Protein AF-A0A968NJU1-F1 (afdb_monomer_lite)

Sequence (199 aa):
MVFSHERLSGYPASGGYDSSKLIRSMQEIFPAGRILIVIREQVSLIQSMYSQIITDGGSCSLKGFLNPPEPKFVRVPQFNLKFYEFDRIIKYCQNLFGVENTLVLPYELIQENYQNFLDEIGFFTHSSNWLTIKRTQEMPSNVPMNTKKTVLLQSFNRVLNGCFYRNQLSNSAMFEFQVIPKLIRRIDPLTRALTPKFL

Radius of gyration: 19.96 Å; chains: 1; bounding box: 47×38×47 Å

pLDDT: mean 81.2, std 13.77, range [34.62, 97.44]

Structure (mmCIF, N/CA/C/O backbone):
data_AF-A0A968NJU1-F1
#
_entry.id   AF-A0A968NJU1-F1
#
loop_
_atom_site.group_PDB
_atom_site.id
_atom_site.type_symbol
_atom_site.label_atom_id
_atom_site.label_alt_id
_atom_site.label_comp_id
_atom_site.label_asym_id
_atom_site.label_entity_id
_atom_site.label_seq_id
_atom_site.pdbx_PDB_ins_code
_atom_site.Cartn_x
_atom_site.Cartn_y
_atom_site.Cartn_z
_atom_site.occupancy
_atom_site.B_iso_or_equiv
_atom_site.auth_seq_id
_atom_site.auth_comp_id
_atom_site.auth_asym_id
_atom_site.auth_atom_id
_atom_site.pdbx_PDB_model_num
ATOM 1 N N . MET A 1 1 ? -3.333 -3.069 21.335 1.00 79.06 1 MET A N 1
ATOM 2 C CA . MET A 1 1 ? -2.230 -3.598 20.501 1.00 79.06 1 MET A CA 1
ATOM 3 C C . MET A 1 1 ? -2.457 -3.118 19.076 1.00 79.06 1 MET A C 1
ATOM 5 O O . MET A 1 1 ? -3.611 -3.079 18.673 1.00 79.06 1 MET A O 1
ATOM 9 N N . VAL A 1 2 ? -1.413 -2.703 18.356 1.00 83.94 2 VAL A N 1
ATOM 10 C CA . VAL A 1 2 ? -1.513 -2.210 16.969 1.00 83.94 2 VAL A CA 1
ATOM 11 C C . VAL A 1 2 ? -0.627 -3.081 16.086 1.00 83.94 2 VAL A C 1
ATOM 13 O O . VAL A 1 2 ? 0.528 -3.317 16.433 1.00 83.94 2 VAL A O 1
ATOM 16 N N . PHE A 1 3 ? -1.165 -3.542 14.957 1.00 85.31 3 PHE A N 1
ATOM 17 C CA . PHE A 1 3 ? -0.425 -4.279 13.937 1.00 85.31 3 PHE A CA 1
ATOM 18 C C . PHE A 1 3 ? -0.407 -3.462 12.650 1.00 85.31 3 PHE A C 1
ATOM 20 O O . PHE A 1 3 ? -1.454 -3.042 12.168 1.00 85.31 3 PHE A O 1
ATOM 27 N N . SER A 1 4 ? 0.781 -3.242 12.094 1.00 84.88 4 SER A N 1
ATOM 28 C CA . SER A 1 4 ? 0.957 -2.573 10.808 1.00 84.88 4 SER A CA 1
ATOM 29 C C . SER A 1 4 ? 2.010 -3.321 10.007 1.00 84.88 4 SER A C 1
ATOM 31 O O . SER A 1 4 ? 3.098 -3.593 10.513 1.00 84.88 4 SER A O 1
ATOM 33 N N . HIS A 1 5 ? 1.665 -3.697 8.778 1.00 82.69 5 HIS A N 1
ATOM 34 C CA . HIS A 1 5 ? 2.580 -4.333 7.843 1.00 82.69 5 HIS A CA 1
ATOM 35 C C . HIS A 1 5 ? 2.109 -4.056 6.409 1.00 82.69 5 HIS A C 1
ATOM 37 O O . HIS A 1 5 ? 0.918 -4.114 6.110 1.00 82.69 5 HIS A O 1
ATOM 43 N N . GLU A 1 6 ? 3.038 -3.779 5.497 1.00 76.19 6 GLU A N 1
ATOM 44 C CA . GLU A 1 6 ? 2.734 -3.411 4.103 1.00 76.19 6 GLU A CA 1
ATOM 45 C C . GLU A 1 6 ? 1.913 -4.475 3.358 1.00 76.19 6 GLU A C 1
ATOM 47 O O . GLU A 1 6 ? 1.034 -4.160 2.566 1.00 76.19 6 GLU A O 1
ATOM 52 N N . ARG A 1 7 ? 2.152 -5.756 3.659 1.00 82.94 7 ARG A N 1
ATOM 53 C CA . ARG A 1 7 ? 1.434 -6.883 3.048 1.00 82.94 7 ARG A CA 1
ATOM 54 C C . ARG A 1 7 ? -0.015 -7.051 3.500 1.00 82.94 7 ARG A C 1
ATOM 56 O O . ARG A 1 7 ? -0.710 -7.818 2.840 1.00 82.94 7 ARG A O 1
ATOM 63 N N . LEU A 1 8 ? -0.483 -6.370 4.554 1.00 82.31 8 LEU A N 1
ATOM 64 C CA . LEU A 1 8 ? -1.847 -6.557 5.081 1.00 82.31 8 LEU A CA 1
ATOM 65 C C . LEU A 1 8 ? -2.932 -6.160 4.067 1.00 82.31 8 LEU A C 1
ATOM 67 O O . LEU A 1 8 ? -3.996 -6.771 4.050 1.00 82.31 8 LEU A O 1
ATOM 71 N N . SER A 1 9 ? -2.649 -5.198 3.185 1.00 80.38 9 SER A N 1
ATOM 72 C CA . SER A 1 9 ? -3.545 -4.779 2.097 1.00 80.38 9 SER A CA 1
ATOM 73 C C . SER A 1 9 ? -3.359 -5.583 0.801 1.00 80.38 9 SER A C 1
ATOM 75 O O . SER A 1 9 ? -3.990 -5.285 -0.211 1.00 80.38 9 SER A O 1
ATOM 77 N N . GLY A 1 10 ? -2.520 -6.623 0.813 1.00 84.38 10 GLY A N 1
ATOM 78 C CA . GLY A 1 10 ? -2.065 -7.310 -0.395 1.00 84.38 10 GLY A CA 1
ATOM 79 C C . GLY A 1 10 ? -0.842 -6.635 -1.027 1.00 84.38 10 GLY A C 1
ATOM 80 O O . GLY A 1 10 ? -0.365 -5.603 -0.566 1.00 84.38 10 GLY A O 1
ATOM 81 N N . TYR A 1 11 ? -0.281 -7.246 -2.074 1.00 84.50 11 TYR A N 1
ATOM 82 C CA . TYR A 1 11 ? 0.871 -6.683 -2.786 1.00 84.50 11 TYR A CA 1
ATOM 83 C C . TYR A 1 11 ? 0.419 -6.052 -4.114 1.00 84.50 11 TYR A C 1
ATOM 85 O O . TYR A 1 11 ? -0.072 -6.787 -4.982 1.00 84.50 11 TYR A O 1
ATOM 93 N N . PRO A 1 12 ? 0.588 -4.731 -4.330 1.00 83.94 12 PRO A N 1
ATOM 94 C CA . PRO A 1 12 ? 0.029 -4.050 -5.504 1.00 83.94 12 PRO A CA 1
ATOM 95 C C . PRO A 1 12 ? 0.521 -4.601 -6.848 1.00 83.94 12 PRO A C 1
ATOM 97 O O . PRO A 1 12 ? -0.253 -4.698 -7.798 1.00 83.94 12 PRO A O 1
ATOM 100 N N . ALA A 1 13 ? 1.783 -5.043 -6.933 1.00 83.31 13 ALA A N 1
ATOM 101 C CA . ALA A 1 13 ? 2.331 -5.615 -8.169 1.00 83.31 13 ALA A CA 1
ATOM 102 C C . ALA A 1 13 ? 1.702 -6.972 -8.543 1.00 83.31 13 ALA A C 1
ATOM 104 O O . ALA A 1 13 ? 1.775 -7.386 -9.696 1.00 83.31 13 ALA A O 1
ATOM 105 N N . SER A 1 14 ? 1.057 -7.639 -7.581 1.00 84.25 14 SER A N 1
ATOM 106 C CA . SER A 1 14 ? 0.272 -8.867 -7.776 1.00 84.25 14 SER A CA 1
ATOM 107 C C . SER A 1 14 ? -1.232 -8.602 -7.939 1.00 84.25 14 SER A C 1
ATOM 109 O O . SER A 1 14 ? -2.034 -9.534 -7.883 1.00 84.25 14 SER A O 1
ATOM 111 N N . GLY A 1 15 ? -1.633 -7.329 -8.050 1.00 86.25 15 GLY A N 1
ATOM 112 C CA . GLY A 1 15 ? -3.038 -6.926 -8.100 1.00 86.25 15 GLY A CA 1
ATOM 113 C C . GLY A 1 15 ? -3.792 -7.173 -6.790 1.00 86.25 15 GLY A C 1
ATOM 114 O O . GLY A 1 15 ? -5.015 -7.278 -6.808 1.00 86.25 15 GLY A O 1
ATOM 115 N N . GLY A 1 16 ? -3.075 -7.320 -5.668 1.00 86.38 16 GLY A N 1
ATOM 116 C CA . GLY A 1 16 ? -3.659 -7.634 -4.362 1.00 86.38 16 GLY A CA 1
ATOM 117 C C . GLY A 1 16 ? -4.412 -8.962 -4.324 1.00 86.38 16 GLY A C 1
ATOM 118 O O . GLY A 1 16 ? -5.412 -9.064 -3.618 1.00 86.38 16 GLY A O 1
ATOM 119 N N . TYR A 1 17 ? -3.945 -9.963 -5.076 1.00 87.81 17 TYR A N 1
ATOM 120 C CA . TYR A 1 17 ? -4.572 -11.282 -5.215 1.00 87.81 17 TYR A CA 1
ATOM 121 C C . TYR A 1 17 ? -5.007 -11.925 -3.883 1.00 87.81 17 TYR A C 1
ATOM 123 O O . TYR A 1 17 ? -6.054 -12.564 -3.811 1.00 87.81 17 TYR A O 1
ATOM 131 N N . ASP A 1 18 ? -4.231 -11.732 -2.816 1.00 89.69 18 ASP A N 1
ATOM 132 C CA . ASP A 1 18 ? -4.459 -12.321 -1.495 1.00 89.69 18 ASP A CA 1
ATOM 133 C C . ASP A 1 18 ? -5.122 -11.381 -0.475 1.00 89.69 18 ASP A C 1
ATOM 135 O O . ASP A 1 18 ? -5.406 -11.805 0.646 1.00 89.69 18 ASP A O 1
ATOM 139 N N . SER A 1 19 ? -5.411 -10.133 -0.853 1.00 90.69 19 SER A N 1
ATOM 140 C CA . SER A 1 19 ? -5.936 -9.097 0.051 1.00 90.69 19 SER A CA 1
ATOM 141 C C . SER A 1 19 ? -7.223 -9.530 0.760 1.00 90.69 19 SER A C 1
ATOM 143 O O . SER A 1 19 ? -7.323 -9.459 1.983 1.00 90.69 19 SER A O 1
ATOM 145 N N . SER A 1 20 ? -8.189 -10.065 0.012 1.00 91.38 20 SER A N 1
ATOM 146 C CA . SER A 1 20 ? -9.481 -10.506 0.552 1.00 91.38 20 SER A CA 1
ATOM 147 C C . SER A 1 20 ? -9.348 -11.633 1.581 1.00 91.38 20 SER A C 1
ATOM 149 O O . SER A 1 20 ? -10.067 -11.638 2.586 1.00 91.38 20 SER A O 1
ATOM 151 N N . LYS A 1 21 ? -8.414 -12.566 1.348 1.00 92.94 21 LYS A N 1
ATOM 152 C CA . LYS A 1 21 ? -8.109 -13.675 2.257 1.00 92.94 21 LYS A CA 1
ATOM 153 C C . LYS A 1 21 ? -7.429 -13.163 3.522 1.00 92.94 21 LYS A C 1
ATOM 155 O O . LYS A 1 21 ? -7.848 -13.535 4.610 1.00 92.94 21 LYS A O 1
ATOM 160 N N . LEU A 1 22 ? -6.433 -12.288 3.381 1.00 92.19 22 LEU A N 1
ATOM 161 C CA . LEU A 1 22 ? -5.719 -11.694 4.513 1.00 92.19 22 LEU A CA 1
ATOM 162 C C . LEU A 1 22 ? -6.667 -10.918 5.432 1.00 92.19 22 LEU A C 1
ATOM 164 O O . LEU A 1 22 ? -6.673 -11.148 6.638 1.00 92.19 22 LEU A O 1
ATOM 168 N N . ILE A 1 23 ? -7.510 -10.058 4.861 1.00 93.50 23 ILE A N 1
ATOM 169 C CA . ILE A 1 23 ? -8.482 -9.255 5.613 1.00 93.50 23 ILE A CA 1
ATOM 170 C C . ILE A 1 23 ? -9.501 -10.152 6.325 1.00 93.50 23 ILE A C 1
ATOM 172 O O . ILE A 1 23 ? -9.817 -9.916 7.489 1.00 93.50 23 ILE A O 1
ATOM 176 N N . ARG A 1 24 ? -9.980 -11.217 5.666 1.00 94.62 24 ARG A N 1
ATOM 177 C CA . ARG A 1 24 ? -10.877 -12.197 6.295 1.00 94.62 24 ARG A CA 1
ATOM 178 C C . ARG A 1 24 ? -10.213 -12.892 7.479 1.00 94.62 24 ARG A C 1
ATOM 180 O O . ARG A 1 24 ? -10.794 -12.922 8.554 1.00 94.62 24 ARG A O 1
ATOM 187 N N . SER A 1 25 ? -8.991 -13.389 7.306 1.00 93.44 25 SER A N 1
ATOM 188 C CA . SER A 1 25 ? -8.255 -14.026 8.401 1.00 93.44 25 SER A CA 1
ATOM 189 C C . SER A 1 25 ? -7.993 -13.060 9.559 1.00 93.44 25 SER A C 1
ATOM 191 O O . SER A 1 25 ? -8.042 -13.467 10.714 1.00 93.44 25 SER A O 1
ATOM 193 N N . MET A 1 26 ? -7.770 -11.770 9.289 1.00 92.69 26 MET A N 1
ATOM 194 C CA . MET A 1 26 ? -7.677 -10.764 10.355 1.00 92.69 26 MET A CA 1
ATOM 195 C C . MET A 1 26 ? -8.987 -10.607 11.115 1.00 92.69 26 MET A C 1
ATOM 197 O O . MET A 1 26 ? -8.948 -10.507 12.336 1.00 92.69 26 MET A O 1
ATOM 201 N N . GLN A 1 27 ? -10.126 -10.601 10.422 1.00 95.25 27 GLN A N 1
ATOM 202 C CA . GLN A 1 27 ? -11.434 -10.519 11.067 1.00 95.25 27 GLN A CA 1
ATOM 203 C C . GLN A 1 27 ? -11.716 -11.762 11.924 1.00 95.25 27 GLN A C 1
ATOM 205 O O . GLN A 1 27 ? -12.226 -11.632 13.030 1.00 95.25 27 GLN A O 1
ATOM 210 N N . GLU A 1 28 ? -11.318 -12.950 11.466 1.00 95.44 28 GLU A N 1
ATOM 211 C CA . GLU A 1 28 ? -11.459 -14.197 12.230 1.00 95.44 28 GLU A CA 1
ATOM 212 C C . GLU A 1 28 ? -10.616 -14.188 13.517 1.00 95.44 28 GLU A C 1
ATOM 214 O O . GLU A 1 28 ? -11.072 -14.651 14.561 1.00 95.44 28 GLU A O 1
ATOM 219 N N . ILE A 1 29 ? -9.398 -13.637 13.464 1.00 94.62 29 ILE A N 1
ATOM 220 C CA . ILE A 1 29 ? -8.495 -13.547 14.625 1.00 94.62 29 ILE A CA 1
ATOM 221 C C . ILE A 1 29 ? -8.899 -12.398 15.563 1.00 94.62 29 ILE A C 1
ATOM 223 O O . ILE A 1 29 ? -8.806 -12.524 16.784 1.00 94.62 29 ILE A O 1
ATOM 227 N N . PHE A 1 30 ? -9.350 -11.274 15.004 1.00 93.19 30 PHE A N 1
ATOM 228 C CA . PHE A 1 30 ? -9.718 -10.059 15.727 1.00 93.19 30 PHE A CA 1
ATOM 229 C C . PHE A 1 30 ? -11.160 -9.643 15.388 1.00 93.19 30 PHE A C 1
ATOM 231 O O . PHE A 1 30 ? -11.364 -8.630 14.715 1.00 93.19 30 PHE A O 1
ATOM 238 N N . PRO A 1 31 ? -12.179 -10.372 15.877 1.00 92.12 31 PRO A N 1
ATOM 239 C CA . PRO A 1 31 ? -13.575 -10.127 15.505 1.00 92.12 31 PRO A CA 1
ATOM 240 C C . PRO A 1 31 ? -14.117 -8.775 15.990 1.00 92.12 31 PRO A C 1
ATOM 242 O O . PRO A 1 31 ? -15.021 -8.228 15.371 1.00 92.12 31 PRO A O 1
ATOM 245 N N . ALA A 1 32 ? -13.541 -8.214 17.058 1.00 91.25 32 ALA A N 1
ATOM 246 C CA . ALA A 1 32 ? -13.809 -6.852 17.537 1.00 91.25 32 ALA A CA 1
ATOM 247 C C . ALA A 1 32 ? -12.700 -5.853 17.137 1.00 91.25 32 ALA A C 1
ATOM 249 O O . ALA A 1 32 ? -12.534 -4.802 17.758 1.00 91.25 32 ALA A O 1
ATOM 250 N N . GLY A 1 33 ? -11.868 -6.224 16.161 1.00 92.75 33 GLY A N 1
ATOM 251 C CA . GLY A 1 33 ? -10.780 -5.397 15.665 1.00 92.75 33 GLY A CA 1
ATOM 252 C C . GLY A 1 33 ? -11.289 -4.170 14.914 1.00 92.75 33 GLY A C 1
ATOM 253 O O . GLY A 1 33 ? -12.391 -4.152 14.374 1.00 92.75 33 GLY A O 1
ATOM 254 N N . ARG A 1 34 ? -10.442 -3.144 14.853 1.00 94.62 34 ARG A N 1
ATOM 255 C CA . ARG A 1 34 ? -10.657 -1.953 14.031 1.00 94.62 34 ARG A CA 1
ATOM 256 C C . ARG A 1 34 ? -9.638 -1.923 12.909 1.00 94.62 34 ARG A C 1
ATOM 258 O O . ARG A 1 34 ? -8.473 -2.253 13.137 1.00 94.62 34 ARG A O 1
ATOM 265 N N . ILE A 1 35 ? -10.061 -1.500 11.725 1.00 95.00 35 ILE A N 1
ATOM 266 C CA . ILE A 1 35 ? -9.198 -1.397 10.553 1.00 95.00 35 ILE A CA 1
ATOM 267 C C . ILE A 1 35 ? -9.046 0.062 10.124 1.00 95.00 35 ILE A C 1
ATOM 269 O O . ILE A 1 35 ? -10.022 0.784 9.933 1.00 95.00 35 ILE A O 1
ATOM 273 N N . LEU A 1 36 ? -7.792 0.487 9.987 1.00 95.19 36 LEU A N 1
ATOM 274 C CA . LEU A 1 36 ? -7.410 1.764 9.397 1.00 95.19 36 LEU A CA 1
ATOM 275 C C . LEU A 1 36 ? -6.906 1.507 7.978 1.00 95.19 36 LEU A C 1
ATOM 277 O O . LEU A 1 36 ? -5.963 0.741 7.782 1.00 95.19 36 LEU A O 1
ATOM 281 N N . ILE A 1 37 ? -7.511 2.170 7.001 1.00 94.81 37 ILE A N 1
ATOM 282 C CA . ILE A 1 37 ? -7.119 2.119 5.597 1.00 94.81 37 ILE A CA 1
ATOM 283 C C . ILE A 1 37 ? -6.609 3.501 5.206 1.00 94.81 37 ILE A C 1
ATOM 285 O O . ILE A 1 37 ? -7.340 4.485 5.283 1.00 94.81 37 ILE A O 1
ATOM 289 N N . VAL A 1 38 ? -5.359 3.575 4.756 1.00 94.12 38 VAL A N 1
ATOM 290 C CA . VAL A 1 38 ? -4.813 4.806 4.180 1.00 94.12 38 VAL A CA 1
ATOM 291 C C . VAL A 1 38 ? -4.810 4.669 2.663 1.00 94.12 38 VAL A C 1
ATOM 293 O O . VAL A 1 38 ? -4.164 3.769 2.125 1.00 94.12 38 VAL A O 1
ATOM 296 N N . ILE A 1 39 ? -5.550 5.540 1.982 1.00 94.44 39 ILE A N 1
ATOM 297 C CA . ILE A 1 39 ? -5.598 5.608 0.516 1.00 94.44 39 ILE A CA 1
ATOM 298 C C . ILE A 1 39 ? -4.735 6.758 0.012 1.00 94.44 39 ILE A C 1
ATOM 300 O O . ILE A 1 39 ? -4.326 7.622 0.775 1.00 94.44 39 ILE A O 1
ATOM 304 N N . ARG A 1 40 ? -4.432 6.766 -1.279 1.00 92.38 40 ARG A N 1
ATOM 305 C CA . ARG A 1 40 ? -3.640 7.809 -1.934 1.00 92.38 40 ARG A CA 1
ATOM 306 C C . ARG A 1 40 ? -4.148 7.978 -3.356 1.00 92.38 40 ARG A C 1
ATOM 308 O O . ARG A 1 40 ? -4.655 7.006 -3.914 1.00 92.38 40 ARG A O 1
ATOM 315 N N . GLU A 1 41 ? -3.976 9.152 -3.952 1.00 94.31 41 GLU A N 1
ATOM 316 C CA . GLU A 1 41 ? -4.313 9.384 -5.360 1.00 94.31 41 GLU A CA 1
ATOM 317 C C . GLU A 1 41 ? -3.740 8.269 -6.265 1.00 94.31 41 GLU A C 1
ATOM 319 O O . GLU A 1 41 ? -2.558 7.906 -6.175 1.00 94.31 41 GLU A O 1
ATOM 324 N N . GLN A 1 42 ? -4.606 7.663 -7.089 1.00 93.81 42 GLN A N 1
ATOM 325 C CA . GLN A 1 42 ? -4.319 6.405 -7.779 1.00 93.81 42 GLN A CA 1
ATOM 326 C C . GLN A 1 42 ? -3.125 6.511 -8.732 1.00 93.81 42 GLN A C 1
ATOM 328 O O . GLN A 1 42 ? -2.287 5.606 -8.759 1.00 93.81 42 GLN A O 1
ATOM 333 N N . VAL A 1 43 ? -3.016 7.589 -9.513 1.00 93.19 43 VAL A N 1
ATOM 334 C CA . VAL A 1 43 ? -1.938 7.764 -10.498 1.00 93.19 43 VAL A CA 1
ATOM 335 C C . VAL A 1 43 ? -0.589 7.895 -9.790 1.00 93.19 43 VAL A C 1
ATOM 337 O O . VAL A 1 43 ? 0.368 7.190 -10.124 1.00 93.19 43 VAL A O 1
ATOM 340 N N . SER A 1 44 ? -0.526 8.736 -8.763 1.00 90.62 44 SER A N 1
ATOM 341 C CA . SER A 1 44 ? 0.628 8.953 -7.893 1.00 90.62 44 SER A CA 1
ATOM 342 C C . SER A 1 44 ? 1.051 7.658 -7.196 1.00 90.62 44 SER A C 1
ATOM 344 O O . SER A 1 44 ? 2.246 7.352 -7.111 1.00 90.62 44 SER A O 1
ATOM 346 N N . LEU A 1 45 ? 0.086 6.844 -6.752 1.00 90.94 45 LEU A N 1
ATOM 347 C CA . LEU A 1 45 ? 0.353 5.536 -6.161 1.00 90.94 45 LEU A CA 1
ATOM 348 C C . LEU A 1 45 ? 0.915 4.544 -7.191 1.00 90.94 45 LEU A C 1
ATOM 350 O O . LEU A 1 45 ? 1.919 3.891 -6.910 1.00 90.94 45 LEU A O 1
ATOM 354 N N . ILE A 1 46 ? 0.331 4.449 -8.389 1.00 92.38 46 ILE A N 1
ATOM 355 C CA . ILE A 1 46 ? 0.817 3.568 -9.467 1.00 92.38 46 ILE A CA 1
ATOM 356 C C . ILE A 1 46 ? 2.255 3.930 -9.858 1.00 92.38 46 ILE A C 1
ATOM 358 O O . ILE A 1 46 ? 3.107 3.047 -9.973 1.00 92.38 46 ILE A O 1
ATOM 362 N N . GLN A 1 47 ? 2.559 5.221 -10.010 1.00 90.50 47 GLN A N 1
ATOM 363 C CA . GLN A 1 47 ? 3.914 5.698 -10.306 1.00 90.50 47 GLN A CA 1
ATOM 364 C C . GLN A 1 47 ? 4.910 5.346 -9.192 1.00 90.50 47 GLN A C 1
ATOM 366 O O . GLN A 1 47 ? 6.038 4.917 -9.469 1.00 90.50 47 GLN A O 1
ATOM 371 N N . SER A 1 48 ? 4.491 5.503 -7.932 1.00 88.75 48 SER A N 1
ATOM 372 C CA . SER A 1 48 ? 5.280 5.115 -6.761 1.00 88.75 48 SER A CA 1
ATOM 373 C C . SER A 1 48 ? 5.568 3.611 -6.765 1.00 88.75 48 SER A C 1
ATOM 375 O O . SER A 1 48 ? 6.714 3.208 -6.579 1.00 88.75 48 SER A O 1
ATOM 377 N N . MET A 1 49 ? 4.560 2.785 -7.058 1.00 89.44 49 MET A N 1
ATOM 378 C CA . MET A 1 49 ? 4.707 1.329 -7.112 1.00 89.44 49 MET A CA 1
ATOM 379 C C . MET A 1 49 ? 5.608 0.870 -8.255 1.00 89.44 49 MET A C 1
ATOM 381 O O . MET A 1 49 ? 6.481 0.033 -8.043 1.00 89.44 49 MET A O 1
ATOM 385 N N . TYR A 1 50 ? 5.462 1.444 -9.450 1.00 90.94 50 TYR A N 1
ATOM 386 C CA . TYR A 1 50 ? 6.368 1.147 -10.559 1.00 90.94 50 TYR A CA 1
ATOM 387 C C . TYR A 1 50 ? 7.819 1.500 -10.201 1.00 90.94 50 TYR A C 1
ATOM 389 O O . TYR A 1 50 ? 8.738 0.715 -10.431 1.00 90.94 50 TYR A O 1
ATOM 397 N N . SER A 1 51 ? 8.030 2.652 -9.560 1.00 88.81 51 SER A N 1
ATOM 398 C CA . SER A 1 51 ? 9.355 3.073 -9.093 1.00 88.81 51 SER A CA 1
ATOM 399 C C . SER A 1 51 ? 9.965 2.114 -8.067 1.00 88.81 51 SER A C 1
ATOM 401 O O . SER A 1 51 ? 11.182 1.884 -8.085 1.00 88.81 51 SER A O 1
ATOM 403 N N . GLN A 1 52 ? 9.133 1.558 -7.187 1.00 86.69 52 GLN A N 1
ATOM 404 C CA . GLN A 1 52 ? 9.538 0.546 -6.222 1.00 86.69 52 GLN A CA 1
ATOM 405 C C . GLN A 1 52 ? 9.918 -0.763 -6.921 1.00 86.69 52 GLN A C 1
ATOM 407 O O . GLN A 1 52 ? 11.008 -1.260 -6.681 1.00 86.69 52 GLN A O 1
ATOM 412 N N . ILE A 1 53 ? 9.125 -1.246 -7.882 1.00 87.69 53 ILE A N 1
ATOM 413 C CA . ILE A 1 53 ? 9.437 -2.467 -8.650 1.00 87.69 53 ILE A CA 1
ATOM 414 C C . ILE A 1 53 ? 10.805 -2.377 -9.323 1.00 87.69 53 ILE A C 1
ATOM 416 O O . ILE A 1 53 ? 11.594 -3.314 -9.243 1.00 87.69 53 ILE A O 1
ATOM 420 N N . ILE A 1 54 ? 11.125 -1.250 -9.963 1.00 87.31 54 ILE A N 1
ATOM 421 C CA . ILE A 1 54 ? 12.451 -1.056 -10.569 1.00 87.31 54 ILE A CA 1
ATOM 422 C C . ILE A 1 54 ? 13.552 -1.025 -9.501 1.00 87.31 54 ILE A C 1
ATOM 424 O O . ILE A 1 54 ? 14.648 -1.541 -9.716 1.00 87.31 54 ILE A O 1
ATOM 428 N N . THR A 1 55 ? 13.272 -0.451 -8.331 1.00 84.06 55 THR A N 1
ATOM 429 C CA . THR A 1 55 ? 14.215 -0.437 -7.204 1.00 84.06 55 THR A CA 1
ATOM 430 C C . THR A 1 55 ? 14.463 -1.829 -6.632 1.00 84.06 55 THR A C 1
ATOM 432 O O . THR A 1 55 ? 15.612 -2.144 -6.334 1.00 84.06 55 THR A O 1
ATOM 435 N N . ASP A 1 56 ? 13.427 -2.658 -6.567 1.00 82.75 56 ASP A N 1
ATOM 436 C CA . ASP A 1 56 ? 13.468 -4.033 -6.065 1.00 82.75 56 ASP A CA 1
ATOM 437 C C . ASP A 1 56 ? 14.105 -5.002 -7.078 1.00 82.75 56 ASP A C 1
ATOM 439 O O . ASP A 1 56 ? 14.371 -6.164 -6.768 1.00 82.75 56 ASP A O 1
ATOM 443 N N . GLY A 1 57 ? 14.414 -4.514 -8.285 1.00 83.62 57 GLY A N 1
ATOM 444 C CA . GLY A 1 57 ? 15.140 -5.258 -9.307 1.00 83.62 57 GLY A CA 1
ATOM 445 C C . GLY A 1 57 ? 14.310 -5.678 -10.513 1.00 83.62 57 GLY A C 1
ATOM 446 O O . GLY A 1 57 ? 14.723 -6.569 -11.253 1.00 83.62 57 GLY A O 1
ATOM 447 N N . GLY A 1 58 ? 13.137 -5.087 -10.718 1.00 86.31 58 GLY A N 1
ATOM 448 C CA . GLY A 1 58 ? 12.328 -5.280 -11.915 1.00 86.31 58 GLY A CA 1
ATOM 449 C C . GLY A 1 58 ? 12.925 -4.600 -13.147 1.00 86.31 58 GLY A C 1
ATOM 450 O O . GLY A 1 58 ? 13.598 -3.570 -13.060 1.00 86.31 58 GLY A O 1
ATOM 451 N N . SER A 1 59 ? 12.661 -5.181 -14.314 1.00 89.06 59 SER A N 1
ATOM 452 C CA . SER A 1 59 ? 13.183 -4.722 -15.613 1.00 89.06 59 SER A CA 1
ATOM 453 C C . SER A 1 59 ? 12.093 -4.358 -16.628 1.00 89.06 59 SER A C 1
ATOM 455 O O . SER A 1 59 ? 12.385 -3.843 -17.714 1.00 89.06 59 SER A O 1
ATOM 457 N N . CYS A 1 60 ? 10.821 -4.571 -16.279 1.00 87.75 60 CYS A N 1
ATOM 458 C CA . CYS A 1 60 ? 9.697 -4.249 -17.150 1.00 87.75 60 CYS A CA 1
ATOM 459 C C . CYS A 1 60 ? 9.572 -2.735 -17.398 1.00 87.75 60 CYS A C 1
ATOM 461 O O . CYS A 1 60 ? 9.922 -1.908 -16.558 1.00 87.75 60 CYS A O 1
ATOM 463 N N . SER A 1 61 ? 9.088 -2.358 -18.584 1.00 90.19 61 SER A N 1
ATOM 464 C CA . SER A 1 61 ? 8.703 -0.971 -18.867 1.00 90.19 61 SER A CA 1
ATOM 465 C C . SER A 1 61 ? 7.374 -0.640 -18.187 1.00 90.19 61 SER A C 1
ATOM 467 O O . SER A 1 61 ? 6.584 -1.543 -17.924 1.00 90.19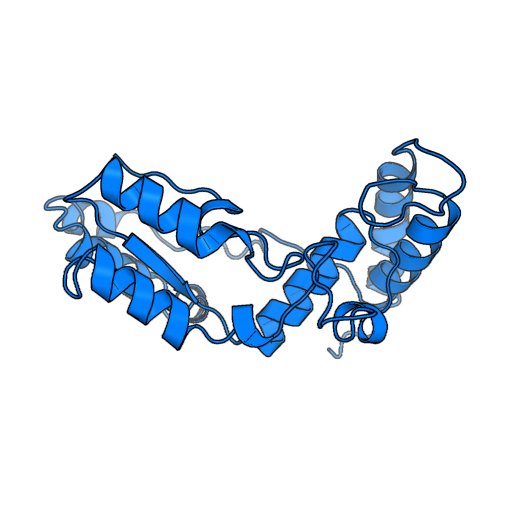 61 SER A O 1
ATOM 469 N N . LEU A 1 62 ? 7.068 0.645 -17.982 1.00 90.00 62 LEU A N 1
ATOM 470 C CA . LEU A 1 62 ? 5.769 1.062 -17.435 1.00 90.00 62 LEU A CA 1
ATOM 471 C C . LEU A 1 62 ? 4.603 0.513 -18.271 1.00 90.00 62 LEU A C 1
ATOM 473 O O . LEU A 1 62 ? 3.636 -0.003 -17.723 1.00 90.00 62 LEU A O 1
ATOM 477 N N . LYS A 1 63 ? 4.721 0.548 -19.605 1.00 90.62 63 LYS A N 1
ATOM 478 C CA . LYS A 1 63 ? 3.714 -0.034 -20.503 1.00 90.62 63 LYS A CA 1
ATOM 479 C C . LYS A 1 63 ? 3.558 -1.540 -20.279 1.00 90.62 63 LYS A C 1
ATOM 481 O O . LYS A 1 63 ? 2.428 -2.010 -20.251 1.00 90.62 63 LYS A O 1
ATOM 486 N N . GLY A 1 64 ? 4.660 -2.274 -20.120 1.00 89.06 64 GLY A N 1
ATOM 487 C CA . GLY A 1 64 ? 4.628 -3.713 -19.845 1.00 89.06 64 GLY A CA 1
ATOM 488 C C . GLY A 1 64 ? 4.075 -4.042 -18.458 1.00 89.06 64 GLY A C 1
ATOM 489 O O . GLY A 1 64 ? 3.333 -5.002 -18.312 1.00 89.06 64 GLY A O 1
ATOM 490 N N . PHE A 1 65 ? 4.374 -3.211 -17.459 1.00 89.06 65 PHE A N 1
ATOM 491 C CA . PHE A 1 65 ? 3.820 -3.333 -16.114 1.00 89.06 65 PHE A CA 1
ATOM 492 C C . PHE A 1 65 ? 2.300 -3.142 -16.105 1.00 89.06 65 PHE A C 1
ATOM 494 O O . PHE A 1 65 ? 1.586 -3.956 -15.536 1.00 89.06 65 PHE A O 1
ATOM 501 N N . LEU A 1 66 ? 1.802 -2.097 -16.773 1.00 91.00 66 LEU A N 1
ATOM 502 C CA . LEU A 1 66 ? 0.370 -1.788 -16.832 1.00 91.00 66 LEU A CA 1
ATOM 503 C C . LEU A 1 66 ? -0.425 -2.742 -17.736 1.00 91.00 66 LEU A C 1
ATOM 505 O O . LEU A 1 66 ? -1.639 -2.844 -17.588 1.00 91.00 66 LEU A O 1
ATOM 509 N N . ASN A 1 67 ? 0.244 -3.421 -18.673 1.00 89.62 67 ASN A N 1
ATOM 510 C CA . ASN A 1 67 ? -0.372 -4.336 -19.635 1.00 89.62 67 ASN A CA 1
ATOM 511 C C . ASN A 1 67 ? 0.267 -5.728 -19.533 1.00 89.62 67 ASN A C 1
ATOM 513 O O . ASN A 1 67 ? 1.027 -6.118 -20.427 1.00 89.62 67 ASN A O 1
ATOM 517 N N . PRO A 1 68 ? -0.012 -6.471 -18.448 1.00 85.75 68 PRO A N 1
ATOM 518 C CA . PRO A 1 68 ? 0.481 -7.831 -18.304 1.00 85.75 68 PRO A CA 1
ATOM 519 C C . PRO A 1 68 ? 0.033 -8.731 -19.467 1.00 85.75 68 PRO A C 1
ATOM 521 O O . PRO A 1 68 ? -1.092 -8.583 -19.959 1.00 85.75 68 PRO A O 1
ATOM 524 N N . PRO A 1 69 ? 0.880 -9.679 -19.909 1.00 79.88 69 PRO A N 1
ATOM 525 C CA . PRO A 1 69 ? 0.489 -10.660 -20.910 1.00 79.88 69 PRO A CA 1
ATOM 526 C C . PRO A 1 69 ? -0.604 -11.575 -20.349 1.00 79.88 69 PRO A C 1
ATOM 528 O O . PRO A 1 69 ? -0.556 -11.975 -19.191 1.00 79.88 69 PRO A O 1
ATOM 531 N N . GLU A 1 70 ? -1.576 -11.939 -21.187 1.00 79.25 70 GLU A N 1
ATOM 532 C CA . GLU A 1 70 ? -2.609 -12.923 -20.830 1.00 79.25 70 GLU A CA 1
ATOM 533 C C . GLU A 1 70 ? -3.384 -12.624 -19.516 1.00 79.25 70 GLU A C 1
ATOM 535 O O . GLU A 1 70 ? -3.579 -13.526 -18.695 1.00 79.25 70 GLU A O 1
ATOM 540 N N . PRO A 1 71 ? -3.935 -11.407 -19.312 1.00 72.62 71 PRO A N 1
ATOM 541 C CA . PRO A 1 71 ? -4.538 -11.004 -18.031 1.00 72.62 71 PRO A CA 1
ATOM 542 C C . PRO A 1 71 ? -5.752 -11.854 -17.613 1.00 72.62 71 PRO A C 1
ATOM 544 O O . PRO A 1 71 ? -6.183 -11.807 -16.465 1.00 72.62 71 PRO A O 1
ATOM 547 N N . LYS A 1 72 ? -6.321 -12.634 -18.541 1.00 73.56 72 LYS A N 1
ATOM 548 C CA . LYS A 1 72 ? -7.473 -13.517 -18.307 1.00 73.56 72 LYS A CA 1
ATOM 549 C C . LYS A 1 72 ? -7.099 -14.874 -17.713 1.00 73.56 72 LYS A C 1
ATOM 551 O O . LYS A 1 72 ? -7.939 -15.488 -17.068 1.00 73.56 72 LYS A O 1
ATOM 556 N N . PHE A 1 73 ? -5.880 -15.358 -17.950 1.00 71.06 73 PHE A N 1
ATOM 557 C CA . PHE A 1 73 ? -5.496 -16.723 -17.581 1.00 71.06 73 PHE A CA 1
ATOM 558 C C . PHE A 1 73 ? -4.930 -16.824 -16.157 1.00 71.06 73 PHE A C 1
ATOM 560 O O . PHE A 1 73 ? -4.792 -17.937 -15.663 1.00 71.06 73 PHE A O 1
ATOM 567 N N . VAL A 1 74 ? -4.626 -15.683 -15.512 1.00 70.06 74 VAL A N 1
ATOM 568 C CA . VAL A 1 74 ? -4.240 -15.502 -14.089 1.00 70.06 74 VAL A CA 1
ATOM 569 C C . VAL A 1 74 ? -3.344 -16.624 -13.535 1.00 70.06 74 VAL A C 1
ATOM 571 O O . VAL A 1 74 ? -3.478 -17.053 -12.394 1.00 70.06 74 VAL A O 1
ATOM 574 N N . ARG A 1 75 ? -2.406 -17.126 -14.348 1.00 82.06 75 ARG A N 1
ATOM 575 C CA . ARG A 1 75 ? -1.466 -18.181 -13.928 1.00 82.06 75 ARG A CA 1
ATOM 576 C C . ARG A 1 75 ? -0.440 -17.642 -12.938 1.00 82.06 75 ARG A C 1
ATOM 578 O O . ARG A 1 75 ? 0.021 -18.356 -12.057 1.00 82.06 75 ARG A O 1
ATOM 585 N N . VAL A 1 76 ? -0.092 -16.370 -13.109 1.00 81.75 76 VAL A N 1
ATOM 586 C CA . VAL A 1 76 ? 0.794 -15.612 -12.235 1.00 81.75 76 VAL A CA 1
ATOM 587 C C . VAL A 1 76 ? 0.063 -14.322 -11.866 1.00 81.75 76 VAL A C 1
ATOM 589 O O . VAL A 1 76 ? -0.397 -13.623 -12.772 1.00 81.75 76 VAL A O 1
ATOM 592 N N . PRO A 1 77 ? -0.068 -13.989 -10.570 1.00 84.19 77 PRO A N 1
ATOM 593 C CA . PRO A 1 77 ? -0.618 -12.711 -10.145 1.00 84.19 77 PRO A CA 1
ATOM 594 C C . PRO A 1 77 ? 0.244 -11.564 -10.674 1.00 84.19 77 PRO A C 1
ATOM 596 O O . PRO A 1 77 ? 1.449 -11.517 -10.430 1.00 84.19 77 PRO A O 1
ATOM 599 N N . GLN A 1 78 ? -0.372 -10.641 -11.400 1.00 87.81 78 GLN A N 1
ATOM 600 C CA . GLN A 1 78 ? 0.293 -9.490 -12.004 1.00 87.81 78 GLN A CA 1
ATOM 601 C C . GLN A 1 78 ? -0.506 -8.221 -11.711 1.00 87.81 78 GLN A C 1
ATOM 603 O O . GLN A 1 78 ? -1.547 -8.266 -11.052 1.00 87.81 78 GLN A O 1
ATOM 608 N N . PHE A 1 79 ? -0.012 -7.083 -12.197 1.00 89.88 79 PHE A N 1
ATOM 609 C CA . PHE A 1 79 ? -0.699 -5.808 -12.069 1.00 89.88 79 PHE A CA 1
ATOM 610 C C . PHE A 1 79 ? -2.159 -5.919 -12.514 1.00 89.88 79 PHE A C 1
ATOM 612 O O . PHE A 1 79 ? -2.473 -6.439 -13.584 1.00 89.88 79 PHE A O 1
ATOM 619 N N . ASN A 1 80 ? -3.059 -5.390 -11.696 1.00 89.81 80 ASN A N 1
ATOM 620 C CA . ASN A 1 80 ? -4.466 -5.308 -12.030 1.00 89.81 80 ASN A CA 1
ATOM 621 C C . ASN A 1 80 ? -4.997 -3.959 -11.570 1.00 89.81 80 ASN A C 1
ATOM 623 O O . ASN A 1 80 ? -4.935 -3.639 -10.384 1.00 89.81 80 ASN A O 1
ATOM 627 N N . LEU A 1 81 ? -5.558 -3.191 -12.501 1.00 90.31 81 LEU A N 1
ATOM 628 C CA . LEU A 1 81 ? -6.108 -1.874 -12.201 1.00 90.31 81 LEU A CA 1
ATOM 629 C C . LEU A 1 81 ? -7.229 -1.940 -11.153 1.00 90.31 81 LEU A C 1
ATOM 631 O O . LEU A 1 81 ? -7.371 -1.016 -10.360 1.00 90.31 81 LEU A O 1
ATOM 635 N N . LYS A 1 82 ? -7.955 -3.065 -11.078 1.00 90.19 82 LYS A N 1
ATOM 636 C CA . LYS A 1 82 ? -9.012 -3.285 -10.080 1.00 90.19 82 LYS A CA 1
ATOM 637 C C . LYS A 1 82 ? -8.522 -3.215 -8.633 1.00 90.19 82 LYS A C 1
ATOM 639 O O . LYS A 1 82 ? -9.316 -2.965 -7.738 1.00 90.19 82 LYS A O 1
ATOM 644 N N . PHE A 1 83 ? -7.226 -3.413 -8.391 1.00 90.38 83 PHE A N 1
ATOM 645 C CA . PHE A 1 83 ? -6.635 -3.229 -7.065 1.00 90.38 83 PHE A CA 1
ATOM 646 C C . PHE A 1 83 ? -6.772 -1.783 -6.552 1.00 90.38 83 PHE A C 1
ATOM 648 O O . PHE A 1 83 ? -6.859 -1.555 -5.350 1.00 90.38 83 PHE A O 1
ATOM 655 N N . TYR A 1 84 ? -6.810 -0.813 -7.467 1.00 92.31 84 TYR A N 1
ATOM 656 C CA . TYR A 1 84 ? -6.865 0.620 -7.169 1.00 92.31 84 TYR A CA 1
ATOM 657 C C . TYR A 1 84 ? -8.302 1.170 -7.115 1.00 92.31 84 TYR A C 1
ATOM 659 O O . TYR A 1 84 ? -8.505 2.358 -6.862 1.00 92.31 84 TYR A O 1
ATOM 667 N N . GLU A 1 85 ? -9.307 0.315 -7.331 1.00 94.12 85 GLU A N 1
ATOM 668 C CA . GLU A 1 85 ? -10.723 0.609 -7.077 1.00 94.12 85 GLU A CA 1
ATOM 669 C C . GLU A 1 85 ? -10.972 0.521 -5.561 1.00 94.12 85 GLU A C 1
ATOM 671 O O . GLU A 1 85 ? -11.494 -0.469 -5.037 1.00 94.12 85 GLU A O 1
ATOM 676 N N . PHE A 1 86 ? -10.494 1.533 -4.825 1.00 94.56 86 PHE A N 1
ATOM 677 C CA . PHE A 1 86 ? -10.479 1.523 -3.359 1.00 94.56 86 PHE A CA 1
ATOM 678 C C . PHE A 1 86 ? -11.874 1.399 -2.740 1.00 94.56 86 PHE A C 1
ATOM 680 O O . PHE A 1 86 ? -12.010 0.852 -1.648 1.00 94.56 86 PHE A O 1
ATOM 687 N N . ASP A 1 87 ? -12.918 1.837 -3.442 1.00 95.88 87 ASP A N 1
ATOM 688 C CA . ASP A 1 87 ? -14.312 1.651 -3.041 1.00 95.88 87 ASP A CA 1
ATOM 689 C C . ASP A 1 87 ? -14.622 0.179 -2.730 1.00 95.88 87 ASP A C 1
ATOM 691 O O . ASP A 1 87 ? -15.295 -0.120 -1.741 1.00 95.88 87 ASP A O 1
ATOM 695 N N . ARG A 1 88 ? -14.057 -0.758 -3.502 1.00 94.19 88 ARG A N 1
ATOM 696 C CA . ARG A 1 88 ? -14.301 -2.192 -3.323 1.00 94.19 88 ARG A CA 1
ATOM 697 C C . ARG A 1 88 ? -13.669 -2.736 -2.055 1.00 94.19 88 ARG A C 1
ATOM 699 O O . ARG A 1 88 ? -14.328 -3.473 -1.322 1.00 94.19 88 ARG A O 1
ATOM 706 N N . ILE A 1 89 ? -12.408 -2.390 -1.790 1.00 92.88 89 ILE A N 1
ATOM 707 C CA . ILE A 1 89 ? -11.714 -2.879 -0.593 1.00 92.88 89 ILE A CA 1
ATOM 708 C C . ILE A 1 89 ? -12.283 -2.231 0.668 1.00 92.88 89 ILE A C 1
ATOM 710 O O . ILE A 1 89 ? -12.502 -2.922 1.657 1.00 92.88 89 ILE A O 1
ATOM 714 N N . ILE A 1 90 ? -12.623 -0.940 0.604 1.00 96.06 90 ILE A N 1
ATOM 715 C CA . ILE A 1 90 ? -13.291 -0.226 1.694 1.00 96.06 90 ILE A CA 1
ATOM 716 C C . ILE A 1 90 ? -14.628 -0.897 1.999 1.00 96.06 90 ILE A C 1
ATOM 718 O O . ILE A 1 90 ? -14.884 -1.247 3.149 1.00 96.06 90 ILE A O 1
ATOM 722 N N . LYS A 1 91 ? -15.453 -1.157 0.975 1.00 96.94 91 LYS A N 1
ATOM 723 C CA . LYS A 1 91 ? -16.746 -1.819 1.164 1.00 96.94 91 LYS A CA 1
ATOM 724 C C . LYS A 1 91 ? -16.592 -3.230 1.729 1.00 96.94 91 LYS A C 1
ATOM 726 O O . LYS A 1 91 ? -17.373 -3.631 2.588 1.00 96.94 91 LYS A O 1
ATOM 731 N N . TYR A 1 92 ? -15.585 -3.974 1.278 1.00 95.81 92 TYR A N 1
ATOM 732 C CA . TYR A 1 92 ? -15.284 -5.304 1.803 1.00 95.81 92 TYR A CA 1
ATOM 733 C C . TYR A 1 92 ? -14.909 -5.262 3.290 1.00 95.81 92 TYR A C 1
ATOM 735 O O . TYR A 1 92 ? -15.461 -6.030 4.076 1.00 95.81 92 TYR A O 1
ATOM 743 N N . CYS A 1 93 ? -14.042 -4.331 3.692 1.00 95.69 93 CYS A N 1
ATOM 744 C CA . CYS A 1 93 ? -13.675 -4.128 5.091 1.00 95.69 93 CYS A CA 1
ATOM 745 C C . CYS A 1 93 ? -14.876 -3.701 5.942 1.00 95.69 93 CYS A C 1
ATOM 747 O O . CYS A 1 93 ? -15.116 -4.303 6.982 1.00 95.69 93 CYS A O 1
ATOM 749 N N . GLN A 1 94 ? -15.685 -2.750 5.469 1.00 97.19 94 GLN A N 1
ATOM 750 C CA . GLN A 1 94 ? -16.900 -2.311 6.165 1.00 97.19 94 GLN A CA 1
ATOM 751 C C . GLN A 1 94 ? -17.901 -3.453 6.368 1.00 97.19 94 GLN A C 1
ATOM 753 O O . GLN A 1 94 ? -18.511 -3.547 7.427 1.00 97.19 94 GLN A O 1
ATOM 758 N N . ASN A 1 95 ? -18.059 -4.339 5.382 1.00 97.12 95 ASN A N 1
ATOM 759 C CA . ASN A 1 95 ? -18.946 -5.496 5.504 1.00 97.12 95 ASN A CA 1
ATOM 760 C C . ASN A 1 95 ? -18.434 -6.534 6.522 1.00 97.12 95 ASN A C 1
ATOM 762 O O . ASN A 1 95 ? -19.239 -7.280 7.069 1.00 97.12 95 ASN A O 1
ATOM 766 N N . LEU A 1 96 ? -17.117 -6.621 6.742 1.00 96.38 96 LEU A N 1
ATOM 767 C CA . LEU A 1 96 ? -16.499 -7.599 7.645 1.00 96.38 96 LEU A CA 1
ATOM 768 C C . LEU A 1 96 ? -16.322 -7.079 9.077 1.00 96.38 96 LEU A C 1
ATOM 770 O O . LEU A 1 96 ? -16.575 -7.817 10.024 1.00 96.38 96 LEU A O 1
ATOM 774 N N . PHE A 1 97 ? -15.869 -5.836 9.235 1.00 95.94 97 PHE A N 1
ATOM 775 C CA . PHE A 1 97 ? -15.559 -5.232 10.535 1.00 95.94 97 PHE A CA 1
ATOM 776 C C . PHE A 1 97 ? -16.685 -4.330 11.059 1.00 95.94 97 PHE A C 1
ATOM 778 O O . PHE A 1 97 ? -16.747 -4.072 12.258 1.00 95.94 97 PHE A O 1
ATOM 785 N N . GLY A 1 98 ? -17.576 -3.857 10.186 1.00 96.31 98 GLY A N 1
ATOM 786 C CA . GLY A 1 98 ? -18.532 -2.791 10.483 1.00 96.31 98 GLY A CA 1
ATOM 787 C C . GLY A 1 98 ? -18.034 -1.431 9.992 1.00 96.31 98 GLY A C 1
ATOM 788 O O . GLY A 1 98 ? -16.830 -1.199 9.829 1.00 96.31 98 GLY A O 1
ATOM 789 N N . VAL A 1 99 ? -18.972 -0.517 9.733 1.00 96.25 99 VAL A N 1
ATOM 790 C CA . VAL A 1 99 ? -18.658 0.839 9.249 1.00 96.25 99 VAL A CA 1
ATOM 791 C C . VAL A 1 99 ? -17.961 1.633 10.352 1.00 96.25 99 VAL A C 1
ATOM 793 O O . VAL A 1 99 ? -16.944 2.268 10.103 1.00 96.25 99 VAL A O 1
ATOM 796 N N . GLU A 1 100 ? -18.445 1.515 11.585 1.00 95.31 100 GLU A N 1
ATOM 797 C CA . GLU A 1 100 ? -17.888 2.146 12.781 1.00 95.31 100 GLU A CA 1
ATOM 798 C C . GLU A 1 100 ? -16.483 1.646 13.154 1.00 95.31 100 GLU A C 1
ATOM 800 O O . GLU A 1 100 ? -15.726 2.368 13.796 1.00 95.31 100 GLU A O 1
ATOM 805 N N . ASN A 1 101 ? -16.106 0.441 12.715 1.00 95.75 101 ASN A N 1
ATOM 806 C CA . ASN A 1 101 ? -14.779 -0.139 12.943 1.00 95.75 101 ASN A CA 1
ATOM 807 C C . ASN A 1 101 ? -13.869 -0.039 11.710 1.00 95.75 101 ASN A C 1
ATOM 809 O O . ASN A 1 101 ? -12.815 -0.677 11.683 1.00 95.75 101 ASN A O 1
ATOM 813 N N . THR A 1 102 ? -14.249 0.754 10.702 1.00 96.75 102 THR A N 1
ATOM 814 C CA . THR A 1 102 ? -13.455 0.992 9.491 1.00 96.75 102 THR A CA 1
ATOM 815 C C . THR A 1 102 ? -13.195 2.487 9.307 1.00 96.75 102 THR A C 1
ATOM 817 O O . THR A 1 102 ? -14.085 3.224 8.891 1.00 96.75 102 THR A O 1
ATOM 820 N N . LEU A 1 103 ? -11.959 2.931 9.549 1.00 97.44 103 LEU A N 1
ATOM 821 C CA . LEU A 1 103 ? -11.525 4.302 9.266 1.00 97.44 103 LEU A CA 1
ATOM 822 C C . LEU A 1 103 ? -10.762 4.349 7.942 1.00 97.44 103 LEU A C 1
ATOM 824 O O . LEU A 1 103 ? -9.857 3.545 7.718 1.00 97.44 103 LEU A O 1
ATOM 828 N N . VAL A 1 104 ? -11.096 5.312 7.083 1.00 97.25 104 VAL A N 1
ATOM 829 C CA . VAL A 1 104 ? -10.399 5.545 5.813 1.00 97.25 104 VAL A CA 1
ATOM 830 C C . VAL A 1 104 ? -9.870 6.971 5.793 1.00 97.25 104 VAL A C 1
ATOM 832 O O . VAL A 1 104 ? -10.653 7.904 5.941 1.00 97.25 104 VAL A O 1
ATOM 835 N N . LEU A 1 105 ? -8.565 7.142 5.582 1.00 96.81 105 LEU A N 1
ATOM 836 C CA . LEU A 1 105 ? -7.924 8.457 5.507 1.00 96.81 105 LEU A CA 1
ATOM 837 C C . LEU A 1 105 ? -7.080 8.588 4.232 1.00 96.81 105 LEU A C 1
ATOM 839 O O . LEU A 1 105 ? -6.416 7.624 3.842 1.00 96.81 105 LEU A O 1
ATOM 843 N N . PRO A 1 106 ? -7.060 9.757 3.575 1.00 95.38 106 PRO A N 1
ATOM 844 C CA . PRO A 1 106 ? -6.137 10.008 2.481 1.00 95.38 106 PRO A CA 1
ATOM 845 C C . PRO A 1 106 ? -4.727 10.278 3.017 1.00 95.38 106 PRO A C 1
ATOM 847 O O . PRO A 1 106 ? -4.536 10.941 4.036 1.00 95.38 106 PRO A O 1
ATOM 850 N N . TYR A 1 107 ? -3.722 9.775 2.310 1.00 92.88 107 TYR A N 1
ATOM 851 C CA . TYR A 1 107 ? -2.309 9.988 2.600 1.00 92.88 107 TYR A CA 1
ATOM 852 C C . TYR A 1 107 ? -1.941 11.472 2.517 1.00 92.88 107 TYR A C 1
ATOM 854 O O . TYR A 1 107 ? -1.109 11.957 3.277 1.00 92.88 107 TYR A O 1
ATOM 862 N N . GLU A 1 108 ? -2.585 12.201 1.613 1.00 92.69 108 GLU A N 1
ATOM 863 C CA . GLU A 1 108 ? -2.410 13.631 1.386 1.00 92.69 108 GLU A CA 1
ATOM 864 C C . GLU A 1 108 ? -2.708 14.447 2.656 1.00 92.69 108 GLU A C 1
ATOM 866 O O . GLU A 1 108 ? -2.012 15.424 2.932 1.00 92.69 108 GLU A O 1
ATOM 871 N N . LEU A 1 109 ? -3.626 13.974 3.513 1.00 90.88 109 LEU A N 1
ATOM 872 C CA . LEU A 1 109 ? -3.944 14.625 4.787 1.00 90.88 109 LEU A CA 1
ATOM 873 C C . LEU A 1 109 ? -2.743 14.677 5.741 1.00 90.88 109 LEU A C 1
ATOM 875 O O . LEU A 1 109 ? -2.642 15.602 6.537 1.00 90.88 109 LEU A O 1
ATOM 879 N N . ILE A 1 110 ? -1.799 13.737 5.637 1.00 89.12 110 ILE A N 1
ATOM 880 C CA . ILE A 1 110 ? -0.556 13.757 6.425 1.00 89.12 110 ILE A CA 1
ATOM 881 C C . ILE A 1 110 ? 0.280 14.995 6.078 1.00 89.12 110 ILE A C 1
ATOM 883 O O . ILE A 1 110 ? 0.924 15.558 6.958 1.00 89.12 110 ILE A O 1
ATOM 887 N N . GLN A 1 111 ? 0.282 15.410 4.808 1.00 84.94 111 GLN A N 1
ATOM 888 C CA . GLN A 1 111 ? 1.057 16.557 4.327 1.00 84.94 111 GLN A CA 1
ATOM 889 C C . GLN A 1 111 ? 0.311 17.877 4.525 1.00 84.94 111 GLN A C 1
ATOM 891 O O . GLN A 1 111 ? 0.929 18.881 4.864 1.00 84.94 111 GLN A O 1
ATOM 896 N N . GLU A 1 112 ? -1.005 17.877 4.313 1.00 87.81 112 GLU A N 1
ATOM 897 C CA . GLU A 1 112 ? -1.839 19.077 4.413 1.00 87.81 112 GLU A CA 1
ATOM 898 C C . GLU A 1 112 ? -2.134 19.462 5.864 1.00 87.81 112 GLU A C 1
ATOM 900 O O . GLU A 1 112 ? -2.044 20.632 6.234 1.00 87.81 112 GLU A O 1
ATOM 905 N N . ASN A 1 113 ? -2.505 18.484 6.693 1.00 88.06 113 ASN A N 1
ATOM 906 C CA . ASN A 1 113 ? -2.879 18.704 8.082 1.00 88.06 113 ASN A CA 1
ATOM 907 C C . ASN A 1 113 ? -2.626 17.444 8.919 1.00 88.06 113 ASN A C 1
ATOM 909 O O . ASN A 1 113 ? -3.542 16.695 9.277 1.00 88.06 113 ASN A O 1
ATOM 913 N N . TYR A 1 114 ? -1.354 17.238 9.259 1.00 86.06 114 TYR A N 1
ATOM 914 C CA . TYR A 1 114 ? -0.906 16.114 10.079 1.00 86.06 114 TYR A CA 1
ATOM 915 C C . TYR A 1 114 ? -1.674 15.989 11.397 1.00 86.06 114 TYR A C 1
ATOM 917 O O . TYR A 1 114 ? -2.001 14.884 11.826 1.00 86.06 114 TYR A O 1
ATOM 925 N N . GLN A 1 115 ? -2.002 17.125 12.019 1.00 86.00 115 GLN A N 1
ATOM 926 C CA . GLN A 1 115 ? -2.747 17.132 13.268 1.00 86.00 115 GLN A CA 1
ATOM 927 C C . GLN A 1 115 ? -4.134 16.520 13.071 1.00 86.00 115 GLN A C 1
ATOM 929 O O . GLN A 1 115 ? -4.501 15.619 13.813 1.00 86.00 115 GLN A O 1
ATOM 934 N N . ASN A 1 116 ? -4.858 16.920 12.024 1.00 89.50 116 ASN A N 1
ATOM 935 C CA . ASN A 1 116 ? -6.161 16.339 11.714 1.00 89.50 116 ASN A CA 1
ATOM 936 C C . ASN A 1 116 ? -6.080 14.827 11.442 1.00 89.50 116 ASN A C 1
ATOM 938 O O . ASN A 1 116 ? -6.913 14.070 11.925 1.00 89.50 116 ASN A O 1
ATOM 942 N N . PHE A 1 117 ? -5.050 14.362 10.727 1.00 91.00 117 PHE A N 1
ATOM 943 C CA . PHE A 1 117 ? -4.841 12.927 10.504 1.00 91.00 117 PHE A CA 1
ATOM 944 C C . PHE A 1 117 ? -4.707 12.147 11.825 1.00 91.00 117 PHE A C 1
ATOM 946 O O . PHE A 1 117 ? -5.290 11.074 11.984 1.00 91.00 117 PHE A O 1
ATOM 953 N N . LEU A 1 118 ? -3.952 12.690 12.785 1.00 88.56 118 LEU A N 1
ATOM 954 C CA . LEU A 1 118 ? -3.798 12.086 14.108 1.00 88.56 118 LEU A CA 1
ATOM 955 C C . LEU A 1 118 ? -5.084 12.164 14.940 1.00 88.56 118 LEU A C 1
ATOM 957 O O . LEU A 1 118 ? -5.405 11.197 15.632 1.00 88.56 118 LEU A O 1
ATOM 961 N N . ASP A 1 119 ? -5.814 13.278 14.855 1.00 88.62 119 ASP A N 1
ATOM 962 C CA . ASP A 1 119 ? -7.098 13.478 15.529 1.00 88.62 119 ASP A CA 1
ATOM 963 C C . ASP A 1 119 ? -8.097 12.382 15.142 1.00 88.62 119 ASP A C 1
ATOM 965 O O . ASP A 1 119 ? -8.640 11.713 16.023 1.00 88.62 119 ASP A O 1
ATOM 969 N N . GLU A 1 120 ? -8.265 12.132 13.844 1.00 92.31 120 GLU A N 1
ATOM 970 C CA . GLU A 1 120 ? -9.157 11.092 13.319 1.00 92.31 120 GLU A CA 1
ATOM 971 C C . GLU A 1 120 ? -8.805 9.696 13.862 1.00 92.31 120 GLU A C 1
ATOM 973 O O . GLU A 1 120 ? -9.673 8.952 14.325 1.00 92.31 120 GLU A O 1
ATOM 978 N N . ILE A 1 121 ? -7.513 9.347 13.896 1.00 91.75 121 ILE A N 1
ATOM 979 C CA . ILE A 1 121 ? -7.048 8.070 14.464 1.00 91.75 121 ILE A CA 1
ATOM 980 C C . ILE A 1 121 ? -7.292 8.019 15.979 1.00 91.75 121 ILE A C 1
ATOM 982 O O . ILE A 1 121 ? -7.695 6.983 16.520 1.00 91.75 121 ILE A O 1
ATOM 986 N N . GLY A 1 122 ? -7.052 9.123 16.686 1.00 89.62 122 GLY A N 1
ATOM 987 C CA . GLY A 1 122 ? -7.275 9.235 18.125 1.00 89.62 122 GLY A CA 1
ATOM 988 C C . GLY A 1 122 ? -8.736 8.996 18.499 1.00 89.62 122 GLY A C 1
ATOM 989 O O . GLY A 1 122 ? -9.023 8.176 19.377 1.00 89.62 122 GLY A O 1
ATOM 990 N N . PHE A 1 123 ? -9.658 9.646 17.785 1.00 89.69 123 PHE A N 1
ATOM 991 C CA . PHE A 1 123 ? -11.097 9.461 17.968 1.00 89.69 123 PHE A CA 1
ATOM 992 C C . PHE A 1 123 ? -11.534 8.035 17.635 1.00 89.69 123 PHE A C 1
ATOM 994 O O . PHE A 1 123 ? -12.208 7.396 18.442 1.00 89.69 123 PHE A O 1
ATOM 1001 N N . PHE A 1 124 ? -11.074 7.491 16.511 1.00 92.62 124 PHE A N 1
ATOM 1002 C CA . PHE A 1 124 ? -11.410 6.137 16.074 1.00 92.62 124 PHE A CA 1
ATOM 1003 C C . PHE A 1 124 ? -10.906 5.034 17.011 1.00 92.62 124 PHE A C 1
A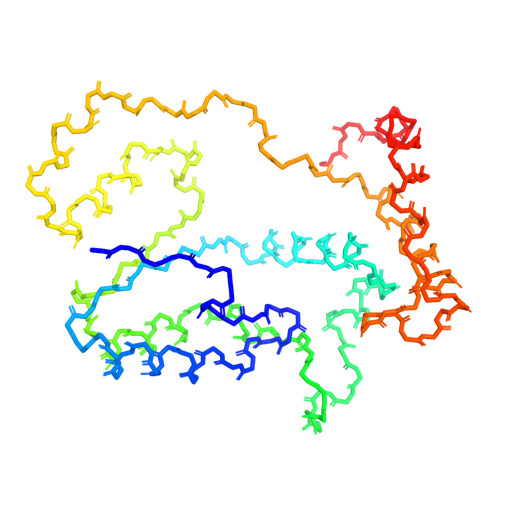TOM 1005 O O . PHE A 1 124 ? -11.547 4.000 17.205 1.00 92.62 124 PHE A O 1
ATOM 1012 N N . THR A 1 125 ? -9.745 5.230 17.632 1.00 89.12 125 THR A N 1
ATOM 1013 C CA . THR A 1 125 ? -9.206 4.260 18.594 1.00 89.12 125 THR A CA 1
ATOM 1014 C C . THR A 1 125 ? -9.874 4.350 19.968 1.00 89.12 125 THR A C 1
ATOM 1016 O O . THR A 1 125 ? -9.676 3.446 20.782 1.00 89.12 125 THR A O 1
ATOM 1019 N N . HIS A 1 126 ? -10.698 5.378 20.217 1.00 83.31 126 HIS A N 1
ATOM 1020 C CA . HIS A 1 126 ? -11.248 5.736 21.531 1.00 83.31 126 HIS A CA 1
ATOM 1021 C C . HIS A 1 126 ? -10.166 5.829 22.615 1.00 83.31 126 HIS A C 1
ATOM 1023 O O . HIS A 1 126 ? -10.383 5.475 23.775 1.00 83.31 126 HIS A O 1
ATOM 1029 N N . SER A 1 127 ? -8.967 6.269 22.234 1.00 74.75 127 SER A N 1
ATOM 1030 C CA . SER A 1 127 ? -7.865 6.403 23.176 1.00 74.75 127 SER A CA 1
ATOM 1031 C C . SER A 1 127 ? -8.145 7.591 24.094 1.00 74.75 127 SER A C 1
ATOM 1033 O O . SER A 1 127 ? -8.066 8.740 23.676 1.00 74.75 127 SER A O 1
ATOM 1035 N N . SER A 1 128 ? -8.456 7.349 25.365 1.00 65.94 128 SER A N 1
ATOM 1036 C CA . SER A 1 128 ? -8.629 8.414 26.367 1.00 65.94 128 SER A CA 1
ATOM 1037 C C . SER A 1 128 ? -7.363 9.265 26.554 1.00 65.94 128 SER A C 1
ATOM 1039 O O . SER A 1 128 ? -7.448 10.440 26.902 1.00 65.94 128 SER A O 1
ATOM 1041 N N . ASN A 1 129 ? -6.194 8.701 26.237 1.00 64.38 129 ASN A N 1
ATOM 1042 C CA . ASN A 1 129 ? -4.889 9.356 26.350 1.00 64.38 129 ASN A CA 1
ATOM 1043 C C . ASN A 1 129 ? -4.472 10.129 25.087 1.00 64.38 129 ASN A C 1
ATOM 1045 O O . ASN A 1 129 ? -3.425 10.779 25.085 1.00 64.38 129 ASN A O 1
ATOM 1049 N N . TRP A 1 130 ? -5.258 10.077 24.008 1.00 69.06 130 TRP A N 1
ATOM 1050 C CA . TRP A 1 130 ? -4.957 10.781 22.759 1.00 69.06 130 TRP A CA 1
ATOM 1051 C C . TRP A 1 130 ? -4.794 12.297 22.982 1.00 69.06 130 TRP A C 1
ATOM 1053 O O . TRP A 1 130 ? -3.801 12.882 22.548 1.00 69.06 130 TRP A O 1
ATOM 1063 N N . LEU A 1 131 ? -5.700 12.915 23.749 1.00 62.59 131 LEU A N 1
ATOM 1064 C CA . LEU A 1 131 ? -5.641 14.344 24.084 1.00 62.59 131 LEU A CA 1
ATOM 1065 C C . LEU A 1 131 ? -4.361 14.721 24.852 1.00 62.59 131 LEU A C 1
ATOM 1067 O O . LEU A 1 131 ? -3.897 15.855 24.752 1.00 62.59 131 LEU A O 1
ATOM 1071 N N . THR A 1 132 ? -3.767 13.776 25.587 1.00 60.75 132 THR A N 1
ATOM 1072 C CA . THR A 1 132 ? -2.508 13.967 26.321 1.00 60.75 132 THR A CA 1
ATOM 1073 C C . THR A 1 132 ? -1.288 13.892 25.395 1.00 60.75 132 THR A C 1
ATOM 1075 O O . THR A 1 132 ? -0.359 14.679 25.555 1.00 60.75 132 THR A O 1
ATOM 1078 N N . ILE A 1 133 ? -1.300 13.000 24.395 1.00 59.75 133 ILE A N 1
ATOM 1079 C CA . ILE A 1 133 ? -0.213 12.823 23.405 1.00 59.75 133 ILE A CA 1
ATOM 1080 C C . ILE A 1 133 ? -0.178 13.975 22.387 1.00 59.75 133 ILE A C 1
ATOM 1082 O O . ILE A 1 133 ? 0.894 14.349 21.905 1.00 59.75 133 ILE A O 1
ATOM 1086 N N . LYS A 1 134 ? -1.337 14.598 22.124 1.00 58.94 134 LYS A N 1
ATOM 1087 C CA . LYS A 1 134 ? -1.521 15.755 21.230 1.00 58.94 134 LYS A CA 1
ATOM 1088 C C . LYS A 1 134 ? -0.555 16.921 21.502 1.00 58.94 134 LYS A C 1
ATOM 1090 O O . LYS A 1 134 ? -0.302 17.733 20.624 1.00 58.94 134 LYS A O 1
ATOM 1095 N N . ARG A 1 135 ? 0.001 17.005 22.717 1.00 53.69 135 ARG A N 1
ATOM 1096 C CA . ARG A 1 135 ? 0.885 18.090 23.170 1.00 53.69 135 ARG A CA 1
ATOM 1097 C C . ARG A 1 135 ? 2.365 17.914 22.812 1.00 53.69 135 ARG A C 1
ATOM 1099 O O . ARG A 1 135 ? 3.142 18.814 23.110 1.00 53.69 135 ARG A O 1
ATOM 1106 N N . THR A 1 136 ? 2.774 16.773 22.249 1.00 55.06 136 THR A N 1
ATOM 1107 C CA . THR A 1 136 ? 4.205 16.407 22.156 1.00 55.06 136 THR A CA 1
ATOM 1108 C C . THR A 1 136 ? 4.663 15.999 20.753 1.00 55.06 136 THR A C 1
ATOM 1110 O O . THR A 1 136 ? 5.865 15.925 20.517 1.00 55.06 136 THR A O 1
ATOM 1113 N N . GLN A 1 137 ? 3.749 15.741 19.811 1.00 60.25 137 GLN A N 1
ATOM 1114 C CA . GLN A 1 137 ? 4.113 15.320 18.454 1.00 60.25 137 GLN A CA 1
ATOM 1115 C C . GLN A 1 137 ? 3.876 16.436 17.438 1.00 60.25 137 GLN A C 1
ATOM 1117 O O . GLN A 1 137 ? 2.810 16.538 16.841 1.00 60.25 137 GLN A O 1
ATOM 1122 N N . GLU A 1 138 ? 4.902 17.252 17.218 1.00 63.81 138 GLU A N 1
ATOM 1123 C CA . GLU A 1 138 ? 5.028 17.996 15.964 1.00 63.81 138 GLU A CA 1
ATOM 1124 C C . GLU A 1 138 ? 5.301 17.008 14.817 1.00 63.81 138 GLU A C 1
ATOM 1126 O O . GLU A 1 138 ? 5.738 15.875 15.060 1.00 63.81 138 GLU A O 1
ATOM 1131 N N . MET A 1 139 ? 5.042 17.404 13.561 1.00 59.69 139 MET A N 1
ATOM 1132 C CA . MET A 1 139 ? 5.479 16.586 12.425 1.00 59.69 139 MET A CA 1
ATOM 1133 C C . MET A 1 139 ? 6.967 16.250 12.601 1.00 59.69 139 MET A C 1
ATOM 1135 O O . MET A 1 139 ? 7.752 17.161 12.889 1.00 59.69 139 MET A O 1
ATOM 1139 N N . PRO A 1 140 ? 7.390 14.983 12.414 1.00 62.75 140 PRO A N 1
ATOM 1140 C CA . PRO A 1 140 ? 8.811 14.693 12.300 1.00 62.75 140 PRO A CA 1
ATOM 1141 C C . PRO A 1 140 ? 9.397 15.628 11.238 1.00 62.75 140 PRO A C 1
ATOM 1143 O O . PRO A 1 140 ? 8.750 15.890 10.221 1.00 62.75 140 PRO A O 1
ATOM 1146 N N . SER A 1 141 ? 10.574 16.191 11.529 1.00 58.44 141 SER A N 1
ATOM 1147 C CA . SER A 1 141 ? 11.229 17.212 10.708 1.00 58.44 141 SER A CA 1
ATOM 1148 C C . SER A 1 141 ? 11.132 16.880 9.216 1.00 58.44 141 SER A C 1
ATOM 1150 O O . SER A 1 141 ? 11.185 15.710 8.846 1.00 58.44 141 SER A O 1
ATOM 1152 N N . ASN A 1 142 ? 10.997 17.914 8.372 1.00 56.75 142 ASN A N 1
ATOM 1153 C CA . ASN A 1 142 ? 10.685 17.875 6.928 1.00 56.75 142 ASN A CA 1
ATOM 1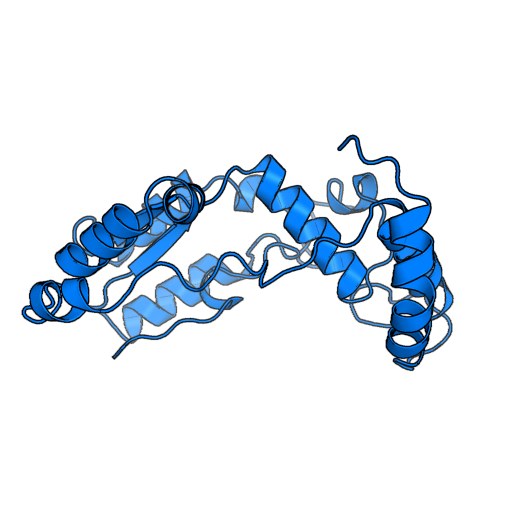154 C C . ASN A 1 142 ? 11.734 17.148 6.042 1.00 56.75 142 ASN A C 1
ATOM 1156 O O . ASN A 1 142 ? 11.892 17.429 4.854 1.00 56.75 142 ASN A O 1
ATOM 1160 N N . VAL A 1 143 ? 12.513 16.244 6.631 1.00 57.25 143 VAL A N 1
ATOM 1161 C CA . VAL A 1 143 ? 13.415 15.315 5.980 1.00 57.25 143 VAL A CA 1
ATOM 1162 C C . VAL A 1 143 ? 12.562 14.320 5.194 1.00 57.25 143 VAL A C 1
ATOM 1164 O O . VAL A 1 143 ? 11.815 13.540 5.791 1.00 57.25 143 VAL A O 1
ATOM 1167 N N . PRO A 1 144 ? 12.667 14.288 3.857 1.00 57.72 144 PRO A N 1
ATOM 1168 C CA . PRO A 1 144 ? 11.993 13.265 3.080 1.00 57.72 144 PRO A CA 1
ATOM 1169 C C . PRO A 1 144 ? 12.534 11.896 3.504 1.00 57.72 144 PRO A C 1
ATOM 1171 O O . PRO A 1 144 ? 13.660 11.534 3.162 1.00 57.72 144 PRO A O 1
ATOM 1174 N N . MET A 1 145 ? 11.725 11.111 4.225 1.00 56.00 145 MET A N 1
ATOM 1175 C CA . MET A 1 145 ? 12.074 9.731 4.597 1.00 56.00 145 MET A CA 1
ATOM 1176 C C . MET A 1 145 ? 12.292 8.841 3.367 1.00 56.00 145 MET A C 1
ATOM 1178 O O . MET A 1 145 ? 12.927 7.795 3.464 1.00 56.00 145 MET A O 1
ATOM 1182 N N . ASN A 1 146 ? 11.787 9.263 2.203 1.00 59.81 146 ASN A N 1
ATOM 1183 C CA . ASN A 1 146 ? 11.943 8.551 0.949 1.00 59.81 146 ASN A CA 1
ATOM 1184 C C . ASN A 1 146 ? 12.392 9.519 -0.155 1.00 59.81 146 ASN A C 1
ATOM 1186 O O . ASN A 1 146 ? 11.625 10.366 -0.616 1.00 59.81 146 ASN A O 1
ATOM 1190 N N . THR A 1 147 ? 13.652 9.417 -0.578 1.00 60.91 147 THR A N 1
ATOM 1191 C CA . THR A 1 147 ? 14.161 10.190 -1.718 1.00 60.91 147 THR A CA 1
ATOM 1192 C C . THR A 1 147 ? 13.732 9.492 -3.003 1.00 60.91 147 THR A C 1
ATOM 1194 O O . THR A 1 147 ? 14.195 8.392 -3.306 1.00 60.91 147 THR A O 1
ATOM 1197 N N . LYS A 1 148 ? 12.833 10.119 -3.771 1.00 66.44 148 LYS A N 1
ATOM 1198 C CA . LYS A 1 148 ? 12.437 9.599 -5.086 1.00 66.44 148 LYS A CA 1
ATOM 1199 C C . LYS A 1 148 ? 13.680 9.494 -5.972 1.00 66.44 148 LYS A C 1
ATOM 1201 O O . LYS A 1 148 ? 14.387 10.481 -6.176 1.00 66.44 148 LYS A O 1
ATOM 1206 N N . LYS A 1 149 ? 13.942 8.301 -6.509 1.00 70.75 149 LYS A N 1
ATOM 1207 C CA . LYS A 1 149 ? 14.954 8.132 -7.556 1.00 70.75 149 LYS A CA 1
ATOM 1208 C C . LYS A 1 149 ? 14.511 8.889 -8.800 1.00 70.75 149 LYS A C 1
ATOM 1210 O O . LYS A 1 149 ? 13.336 8.875 -9.161 1.00 70.75 149 LYS A O 1
ATOM 1215 N N . THR A 1 150 ? 15.467 9.513 -9.468 1.00 77.75 150 THR A N 1
ATOM 1216 C CA . THR A 1 150 ? 15.221 10.239 -10.711 1.00 77.75 150 THR A CA 1
ATOM 1217 C C . THR A 1 150 ? 14.767 9.302 -11.831 1.00 77.75 150 THR A C 1
ATOM 1219 O O . THR A 1 150 ? 15.149 8.132 -11.872 1.00 77.75 150 THR A O 1
ATOM 1222 N N . VAL A 1 151 ? 13.988 9.813 -12.791 1.00 78.56 151 VAL A N 1
ATOM 1223 C CA . VAL A 1 151 ? 13.511 9.028 -13.949 1.00 78.56 151 VAL A CA 1
ATOM 1224 C C . VAL A 1 151 ? 14.676 8.449 -14.762 1.00 78.56 151 VAL A C 1
ATOM 1226 O O . VAL A 1 151 ? 14.604 7.310 -15.229 1.00 78.56 151 VAL A O 1
ATOM 1229 N N . LEU A 1 152 ? 15.774 9.201 -14.891 1.00 77.50 152 LEU A N 1
ATOM 1230 C CA . LEU A 1 152 ? 16.995 8.741 -15.557 1.00 77.50 152 LEU A CA 1
ATOM 1231 C C . LEU A 1 152 ? 17.631 7.564 -14.816 1.00 77.50 152 LEU A C 1
ATOM 1233 O O . LEU A 1 152 ? 17.909 6.532 -15.428 1.00 77.50 152 LEU A O 1
ATOM 1237 N N . LEU A 1 153 ? 17.793 7.678 -13.494 1.00 79.62 153 LEU A N 1
ATOM 1238 C CA . LEU A 1 153 ? 18.335 6.596 -12.678 1.00 79.62 153 LEU A CA 1
ATOM 1239 C C . LEU A 1 153 ? 17.434 5.358 -12.727 1.00 79.62 153 LEU A C 1
ATOM 1241 O O . LEU A 1 153 ? 17.932 4.243 -12.836 1.00 79.62 153 LEU A O 1
ATOM 1245 N N . GLN A 1 154 ? 16.113 5.537 -12.709 1.00 82.50 154 GLN A N 1
ATOM 1246 C CA . GLN A 1 154 ? 15.161 4.434 -12.854 1.00 82.50 154 GLN A CA 1
ATOM 1247 C C . GLN A 1 154 ? 15.264 3.767 -14.228 1.00 82.50 154 GLN A C 1
ATOM 1249 O O . GLN A 1 154 ? 15.250 2.542 -14.327 1.00 82.50 154 GLN A O 1
ATOM 1254 N N . SER A 1 155 ? 15.432 4.550 -15.291 1.00 83.19 155 SER A N 1
ATOM 1255 C CA . SER A 1 155 ? 15.608 4.021 -16.645 1.00 83.19 155 SER A CA 1
ATOM 1256 C C . SER A 1 155 ? 16.898 3.212 -16.775 1.00 83.19 155 SER A C 1
ATOM 1258 O O . SER A 1 155 ? 16.882 2.143 -17.383 1.00 83.19 155 SER A O 1
ATOM 1260 N N . PHE A 1 156 ? 17.987 3.677 -16.157 1.00 83.38 156 PHE A N 1
ATOM 1261 C CA . PHE A 1 156 ? 19.262 2.965 -16.123 1.00 83.38 156 PHE A CA 1
ATOM 1262 C C . PHE A 1 156 ? 19.188 1.687 -15.276 1.00 83.38 156 PHE A C 1
ATOM 1264 O O . PHE A 1 156 ? 19.564 0.612 -15.745 1.00 83.38 156 PHE A O 1
ATOM 1271 N N . ASN A 1 157 ? 18.620 1.774 -14.067 1.00 83.88 157 ASN A N 1
ATOM 1272 C CA . ASN A 1 157 ? 18.416 0.627 -13.179 1.00 83.88 157 ASN A CA 1
ATOM 1273 C C . ASN A 1 157 ? 17.598 -0.467 -13.863 1.00 83.88 157 ASN A C 1
ATOM 1275 O O . ASN A 1 157 ? 17.963 -1.631 -13.788 1.00 83.88 157 ASN A O 1
ATOM 1279 N N . ARG A 1 158 ? 16.539 -0.100 -14.590 1.00 87.44 158 ARG A N 1
ATOM 1280 C CA . ARG A 1 158 ? 15.708 -1.045 -15.344 1.00 87.44 158 ARG A CA 1
ATOM 1281 C C . ARG A 1 158 ? 16.524 -1.881 -16.336 1.00 87.44 158 ARG A C 1
ATOM 1283 O O . ARG A 1 158 ? 16.329 -3.092 -16.409 1.00 87.44 158 ARG A O 1
ATOM 1290 N N . VAL A 1 159 ? 17.426 -1.246 -17.089 1.00 84.62 159 VAL A N 1
ATOM 1291 C CA . VAL A 1 159 ? 18.292 -1.938 -18.060 1.00 84.62 159 VAL A CA 1
ATOM 1292 C C . VAL A 1 159 ? 19.282 -2.845 -17.338 1.00 84.62 159 VAL A C 1
ATOM 1294 O O . VAL A 1 159 ? 19.403 -4.017 -17.685 1.00 84.62 159 VAL A O 1
ATOM 1297 N N . LEU A 1 160 ? 19.940 -2.335 -16.293 1.00 83.50 160 LEU A N 1
ATOM 1298 C CA . LEU A 1 160 ? 20.873 -3.137 -15.503 1.00 83.50 160 LEU A CA 1
ATOM 1299 C C . LEU A 1 160 ? 20.199 -4.351 -14.864 1.00 83.50 160 LEU A C 1
ATOM 1301 O O . LEU A 1 160 ? 20.759 -5.443 -14.903 1.00 83.50 160 LEU A O 1
ATOM 1305 N N . ASN A 1 161 ? 18.992 -4.178 -14.331 1.00 84.88 161 ASN A N 1
ATOM 1306 C CA . ASN A 1 161 ? 18.220 -5.254 -13.729 1.00 84.88 161 ASN A CA 1
ATOM 1307 C C . ASN A 1 161 ? 17.947 -6.373 -14.740 1.00 84.88 161 ASN A C 1
ATOM 1309 O O . ASN A 1 161 ? 18.183 -7.538 -14.442 1.00 84.88 161 ASN A O 1
ATOM 1313 N N . GLY A 1 162 ? 17.512 -6.018 -15.954 1.00 80.81 162 GLY A N 1
ATOM 1314 C CA . GLY A 1 162 ? 17.181 -6.993 -16.996 1.00 80.81 162 GLY A CA 1
ATOM 1315 C C . GLY A 1 162 ? 18.388 -7.766 -17.527 1.00 80.81 162 GLY A C 1
ATOM 1316 O O . GLY A 1 162 ? 18.246 -8.924 -17.907 1.00 80.81 162 GLY A O 1
ATOM 1317 N N . CYS A 1 163 ? 19.572 -7.151 -17.529 1.00 82.12 163 CYS A N 1
ATOM 1318 C CA . CYS A 1 163 ? 20.793 -7.794 -18.012 1.00 82.12 163 CYS A CA 1
ATOM 1319 C C . CYS A 1 163 ? 21.510 -8.598 -16.919 1.00 82.12 163 CYS A C 1
ATOM 1321 O O . CYS A 1 163 ? 22.026 -9.680 -17.189 1.00 82.12 163 CYS A O 1
ATOM 1323 N N . PHE A 1 164 ? 21.547 -8.086 -15.687 1.00 78.19 164 PHE A N 1
ATOM 1324 C CA . PHE A 1 164 ? 22.509 -8.535 -14.679 1.00 78.19 164 PHE A CA 1
ATOM 1325 C C . PHE A 1 164 ? 21.901 -8.952 -13.337 1.00 78.19 164 PHE A C 1
ATOM 1327 O O . PHE A 1 164 ? 22.651 -9.459 -12.510 1.00 78.19 164 PHE A O 1
ATOM 1334 N N . TYR A 1 165 ? 20.601 -8.751 -13.087 1.00 76.81 165 TYR A N 1
ATOM 1335 C CA . TYR A 1 165 ? 19.989 -9.108 -11.804 1.00 76.81 165 TYR A CA 1
ATOM 1336 C C . TYR A 1 165 ? 18.808 -10.061 -11.960 1.00 76.81 165 TYR A C 1
ATOM 1338 O O . TYR A 1 165 ? 17.666 -9.656 -12.174 1.00 76.81 165 TYR A O 1
ATOM 1346 N N . ARG A 1 166 ? 19.100 -11.354 -11.826 1.00 79.62 166 ARG A N 1
ATOM 1347 C CA . ARG A 1 166 ? 18.116 -12.423 -11.908 1.00 79.62 166 ARG A CA 1
ATOM 1348 C C . ARG A 1 166 ? 17.392 -12.560 -10.580 1.00 79.62 166 ARG A C 1
ATOM 1350 O O . ARG A 1 166 ? 17.990 -12.902 -9.566 1.00 79.62 166 ARG A O 1
ATOM 1357 N N . ASN A 1 167 ? 16.096 -12.277 -10.592 1.00 80.81 167 ASN A N 1
ATOM 1358 C CA . ASN A 1 167 ? 15.215 -12.379 -9.431 1.00 80.81 167 ASN A CA 1
ATOM 1359 C C . ASN A 1 167 ? 13.778 -12.708 -9.883 1.00 80.81 167 ASN A 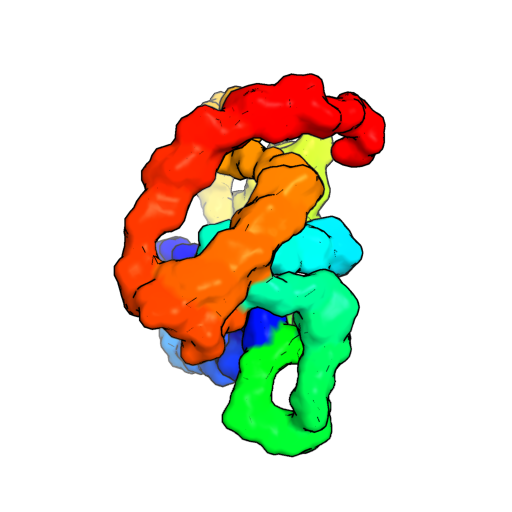C 1
ATOM 1361 O O . ASN A 1 167 ? 13.519 -12.906 -11.072 1.00 80.81 167 ASN A O 1
ATOM 1365 N N . GLN A 1 168 ? 12.825 -12.720 -8.946 1.00 80.44 168 GLN A N 1
ATOM 1366 C CA . GLN A 1 168 ? 11.408 -12.985 -9.241 1.00 80.44 168 GLN A CA 1
ATOM 1367 C C . GLN A 1 168 ? 10.770 -11.961 -10.205 1.00 80.44 168 GLN A C 1
ATOM 1369 O O . GLN A 1 168 ? 9.792 -12.280 -10.874 1.00 80.44 168 GLN A O 1
ATOM 1374 N N . LEU A 1 169 ? 11.325 -10.749 -10.302 1.00 79.75 169 LEU A N 1
ATOM 1375 C CA . LEU A 1 169 ? 10.860 -9.650 -11.159 1.00 79.75 169 LEU A CA 1
ATOM 1376 C C . LEU A 1 169 ? 11.588 -9.576 -12.522 1.00 79.75 169 LEU A C 1
ATOM 1378 O O . LEU A 1 169 ? 11.092 -8.931 -13.444 1.00 79.75 169 LEU A O 1
ATOM 1382 N N . SER A 1 170 ? 12.753 -10.217 -12.651 1.00 78.44 170 SER A N 1
ATOM 1383 C CA . SER A 1 170 ? 13.666 -10.182 -13.804 1.00 78.44 170 SER A CA 1
ATOM 1384 C C . SER A 1 170 ? 14.299 -11.564 -14.015 1.00 78.44 170 SER A C 1
ATOM 1386 O O . SER A 1 170 ? 15.503 -11.751 -13.881 1.00 78.44 170 SER A O 1
ATOM 1388 N N . ASN A 1 171 ? 13.485 -12.572 -14.330 1.00 78.06 171 ASN A N 1
ATOM 1389 C CA . ASN A 1 171 ? 13.930 -13.974 -14.372 1.00 78.06 171 ASN A CA 1
ATOM 1390 C C . ASN A 1 171 ? 14.878 -14.312 -15.551 1.00 78.06 171 ASN A C 1
ATOM 1392 O O . ASN A 1 171 ? 15.512 -15.365 -15.559 1.00 78.06 171 ASN A O 1
ATOM 1396 N N . SER A 1 172 ? 14.990 -13.431 -16.549 1.00 78.00 172 SER A N 1
ATOM 1397 C CA . SER A 1 172 ? 15.812 -13.637 -17.752 1.00 78.00 172 SER A CA 1
ATOM 1398 C C . SER A 1 172 ? 17.237 -13.078 -17.660 1.00 78.00 172 SER A C 1
ATOM 1400 O O . SER A 1 172 ? 17.974 -13.156 -18.640 1.00 78.00 172 SER A O 1
ATOM 1402 N N . ALA A 1 173 ? 17.618 -12.464 -16.539 1.00 79.31 173 ALA A N 1
ATOM 1403 C CA . ALA A 1 173 ? 18.930 -11.840 -16.399 1.00 79.31 173 ALA A CA 1
ATOM 1404 C C . ALA A 1 173 ? 20.057 -12.870 -16.201 1.00 79.31 173 ALA A C 1
ATOM 1406 O O . ALA A 1 173 ? 19.827 -13.991 -15.750 1.00 79.31 173 ALA A O 1
ATOM 1407 N N . MET A 1 174 ? 21.291 -12.471 -16.525 1.00 75.44 174 MET A N 1
ATOM 1408 C CA . MET A 1 174 ? 22.432 -13.390 -16.628 1.00 75.44 174 MET A CA 1
ATOM 1409 C C . MET A 1 174 ? 22.997 -13.862 -15.281 1.00 75.44 174 MET A C 1
ATOM 1411 O O . MET A 1 174 ? 23.597 -14.931 -15.224 1.00 75.44 174 MET A O 1
ATOM 1415 N N . PHE A 1 175 ? 22.829 -13.092 -14.202 1.00 74.25 175 PHE A N 1
ATOM 1416 C CA . PHE A 1 175 ? 23.462 -13.377 -12.910 1.00 74.25 175 PHE A CA 1
ATOM 1417 C C . PHE A 1 175 ? 22.466 -13.271 -11.756 1.00 74.25 175 PHE A C 1
ATOM 1419 O O . PHE A 1 175 ? 21.668 -12.343 -11.708 1.00 74.25 175 PHE A O 1
ATOM 1426 N N . GLU A 1 176 ? 22.549 -14.181 -10.787 1.00 65.19 176 GLU A N 1
ATOM 1427 C CA . GLU A 1 176 ? 21.683 -14.200 -9.591 1.00 65.19 176 GLU A CA 1
ATOM 1428 C C . GLU A 1 176 ? 22.167 -13.261 -8.467 1.00 65.19 176 GLU A C 1
ATOM 1430 O O . GLU A 1 176 ? 21.488 -13.074 -7.459 1.00 65.19 176 GLU A O 1
ATOM 1435 N N . PHE A 1 177 ? 23.335 -12.629 -8.620 1.00 59.56 177 PHE A N 1
ATOM 1436 C CA . PHE A 1 177 ? 23.973 -11.873 -7.542 1.00 59.56 177 PHE A CA 1
ATOM 1437 C C . PHE A 1 177 ? 23.484 -10.415 -7.418 1.00 59.56 177 PHE A C 1
ATOM 1439 O O . PHE A 1 177 ? 23.493 -9.643 -8.376 1.00 59.56 177 PHE A O 1
ATOM 1446 N N . GLN A 1 178 ? 23.200 -9.975 -6.185 1.00 58.03 178 GLN A N 1
ATOM 1447 C CA . GLN A 1 178 ? 22.896 -8.580 -5.807 1.00 58.03 178 GLN A CA 1
ATOM 1448 C C . GLN A 1 178 ? 24.144 -7.661 -5.762 1.00 58.03 178 GLN A C 1
ATOM 1450 O O . GLN A 1 178 ? 24.372 -6.947 -4.784 1.00 58.03 178 GLN A O 1
ATOM 1455 N N . VAL A 1 179 ? 25.001 -7.640 -6.788 1.00 53.84 179 VAL A N 1
ATOM 1456 C CA . VAL A 1 179 ? 26.194 -6.750 -6.784 1.00 53.84 179 VAL A CA 1
ATOM 1457 C C . VAL A 1 179 ? 25.831 -5.299 -7.152 1.00 53.84 179 VAL A C 1
ATOM 1459 O O . VAL A 1 179 ? 26.497 -4.341 -6.751 1.00 53.84 179 VAL A O 1
ATOM 1462 N N . ILE A 1 180 ? 24.718 -5.116 -7.863 1.00 56.59 180 ILE A N 1
ATOM 1463 C CA . ILE A 1 180 ? 24.308 -3.849 -8.483 1.00 56.59 180 ILE A CA 1
ATOM 1464 C C . ILE A 1 180 ? 23.940 -2.718 -7.488 1.00 56.59 180 ILE A C 1
ATOM 1466 O O . ILE A 1 180 ? 24.304 -1.569 -7.761 1.00 56.59 180 ILE A O 1
ATOM 1470 N N . PRO A 1 181 ? 23.324 -2.958 -6.306 1.00 56.38 181 PRO A N 1
ATOM 1471 C CA . PRO A 1 181 ? 22.932 -1.878 -5.391 1.00 56.38 181 PRO A CA 1
ATOM 1472 C C . PRO A 1 181 ? 24.099 -0.982 -4.941 1.00 56.38 181 PRO A C 1
ATOM 1474 O O . PRO A 1 181 ? 23.918 0.221 -4.741 1.00 56.38 181 PRO A O 1
ATOM 1477 N N . LYS A 1 182 ? 25.315 -1.539 -4.819 1.00 55.12 182 LYS A N 1
ATOM 1478 C CA . LYS A 1 182 ? 26.519 -0.781 -4.434 1.00 55.12 182 LYS A CA 1
ATOM 1479 C C . LYS A 1 182 ? 27.013 0.143 -5.550 1.00 55.12 182 LYS A C 1
ATOM 1481 O O . LYS A 1 182 ? 27.476 1.243 -5.255 1.00 55.12 182 LYS A O 1
ATOM 1486 N N . LEU A 1 183 ? 26.897 -0.276 -6.813 1.00 58.06 183 LEU A N 1
ATOM 1487 C CA . LEU A 1 183 ? 27.286 0.538 -7.969 1.00 58.06 183 LEU A CA 1
ATOM 1488 C C . LEU A 1 183 ? 26.291 1.684 -8.200 1.00 58.06 183 LEU A C 1
ATOM 1490 O O . LEU A 1 183 ? 26.703 2.823 -8.406 1.00 58.06 183 LEU A O 1
ATOM 1494 N N . ILE A 1 184 ? 24.989 1.399 -8.072 1.00 60.56 184 ILE A N 1
ATOM 1495 C CA . ILE A 1 184 ? 23.902 2.383 -8.226 1.00 60.56 184 ILE A CA 1
ATOM 1496 C C . ILE A 1 184 ? 24.044 3.531 -7.216 1.00 60.56 184 ILE A C 1
ATOM 1498 O O . ILE A 1 184 ? 23.888 4.696 -7.578 1.00 60.56 184 ILE A O 1
ATOM 1502 N N . ARG A 1 185 ? 24.417 3.236 -5.962 1.00 60.19 185 ARG A N 1
ATOM 1503 C CA . ARG A 1 185 ? 24.671 4.275 -4.945 1.00 60.19 185 ARG A CA 1
ATOM 1504 C C . ARG A 1 185 ? 25.806 5.236 -5.319 1.00 60.19 185 ARG A C 1
ATOM 1506 O O . ARG A 1 185 ? 25.779 6.378 -4.878 1.00 60.19 185 ARG A O 1
ATOM 1513 N N . ARG A 1 186 ? 26.788 4.805 -6.122 1.00 60.91 186 ARG A N 1
ATOM 1514 C CA . ARG A 1 186 ? 27.911 5.659 -6.553 1.00 60.91 186 ARG A CA 1
ATOM 1515 C C . ARG A 1 186 ? 27.541 6.613 -7.694 1.00 60.91 186 ARG A C 1
ATOM 1517 O O . ARG A 1 186 ? 28.147 7.672 -7.796 1.00 60.91 186 ARG A O 1
ATOM 1524 N N . ILE A 1 187 ? 26.556 6.261 -8.523 1.00 64.75 187 ILE A N 1
ATOM 1525 C CA . ILE A 1 187 ? 26.118 7.073 -9.677 1.00 64.75 187 ILE A CA 1
ATOM 1526 C C . ILE A 1 187 ? 24.924 7.991 -9.373 1.00 64.75 187 ILE A C 1
ATOM 1528 O O . ILE A 1 187 ? 24.715 8.963 -10.096 1.00 64.75 187 ILE A O 1
ATOM 1532 N N . ASP A 1 188 ? 24.169 7.730 -8.298 1.00 64.81 188 ASP A N 1
ATOM 1533 C CA . ASP A 1 188 ? 23.043 8.565 -7.844 1.00 64.81 188 ASP A CA 1
ATOM 1534 C C . ASP A 1 188 ? 23.354 10.084 -7.830 1.00 64.81 188 ASP A C 1
ATOM 1536 O O . ASP A 1 188 ? 22.598 10.833 -8.459 1.00 64.81 188 ASP A O 1
ATOM 1540 N N . PRO A 1 189 ? 24.479 10.578 -7.257 1.00 66.94 189 PRO A N 1
ATOM 1541 C CA . PRO A 1 189 ? 24.771 12.018 -7.247 1.00 66.94 189 PRO A CA 1
ATOM 1542 C C . PRO A 1 189 ? 24.921 12.630 -8.650 1.00 66.94 189 PRO A C 1
ATOM 1544 O O . PRO A 1 189 ? 24.463 13.749 -8.876 1.00 66.94 189 PRO A O 1
ATOM 1547 N N . LEU A 1 190 ? 25.486 11.892 -9.610 1.00 63.03 190 LEU A N 1
ATOM 1548 C CA . LEU A 1 190 ? 25.622 12.350 -10.998 1.00 63.03 190 LEU A CA 1
ATOM 1549 C C . LEU A 1 190 ? 24.263 12.419 -11.697 1.00 63.03 190 LEU A C 1
ATOM 1551 O O . LEU A 1 190 ? 23.968 13.383 -12.399 1.00 63.03 190 LEU A O 1
ATOM 1555 N N . THR A 1 191 ? 23.399 11.427 -11.468 1.00 63.12 191 THR A N 1
ATOM 1556 C CA . THR A 1 191 ? 22.058 11.432 -12.068 1.00 63.12 191 THR A CA 1
ATOM 1557 C C . THR A 1 191 ? 21.178 12.553 -11.530 1.00 63.12 191 THR A C 1
ATOM 1559 O O . THR A 1 191 ? 20.417 13.124 -12.303 1.00 63.12 191 THR A O 1
ATOM 1562 N N . ARG A 1 192 ? 21.316 12.919 -10.247 1.00 62.25 192 ARG A N 1
ATOM 1563 C CA . ARG A 1 192 ? 20.607 14.063 -9.650 1.00 62.25 192 ARG A CA 1
ATOM 1564 C C . ARG A 1 192 ? 21.050 15.399 -10.245 1.00 62.25 192 ARG A C 1
ATOM 1566 O O . ARG A 1 192 ? 20.215 16.283 -10.410 1.00 62.25 192 ARG A O 1
ATOM 1573 N N . ALA A 1 193 ? 22.332 15.535 -10.587 1.00 65.56 193 ALA A N 1
ATOM 1574 C CA . ALA A 1 193 ? 22.871 16.733 -11.231 1.00 65.56 193 ALA A CA 1
ATOM 1575 C C . ALA A 1 193 ? 22.407 16.888 -12.692 1.00 65.56 193 ALA A C 1
ATOM 1577 O O . ALA A 1 193 ? 22.227 18.007 -13.162 1.00 65.56 193 ALA A O 1
ATOM 1578 N N . LEU A 1 194 ? 22.203 15.771 -13.397 1.00 61.75 194 LEU A N 1
ATOM 1579 C CA . LEU A 1 194 ? 21.792 15.743 -14.805 1.00 61.75 194 LEU A CA 1
ATOM 1580 C C . LEU A 1 194 ? 20.272 15.750 -15.004 1.00 61.75 194 LEU A C 1
ATOM 1582 O O . LEU A 1 194 ? 19.802 16.007 -16.112 1.00 61.75 194 LEU A O 1
ATOM 1586 N N . THR A 1 195 ? 19.488 15.461 -13.964 1.00 51.25 195 THR A N 1
ATOM 1587 C CA . THR A 1 195 ? 18.035 15.599 -14.054 1.00 51.25 195 THR A CA 1
ATOM 1588 C C . THR A 1 195 ? 17.612 17.065 -14.077 1.00 51.25 195 THR A C 1
ATOM 1590 O O . THR A 1 195 ? 17.919 17.790 -13.128 1.00 51.25 195 THR A O 1
ATOM 1593 N N . PRO A 1 196 ? 16.853 17.507 -15.097 1.00 46.91 196 PRO A N 1
ATOM 1594 C CA . PRO A 1 196 ? 16.238 18.825 -15.070 1.00 46.91 196 PRO A CA 1
ATOM 1595 C C . PRO A 1 196 ? 15.283 18.921 -13.871 1.00 46.91 196 PRO A C 1
ATOM 1597 O O . PRO A 1 196 ? 14.519 17.996 -13.606 1.00 46.91 196 PRO A O 1
ATOM 1600 N N . LYS A 1 197 ? 15.313 20.048 -13.148 1.00 46.94 197 LYS A N 1
ATOM 1601 C CA . LYS A 1 197 ? 14.498 20.304 -11.939 1.00 46.94 197 LYS A CA 1
ATOM 1602 C C . LYS A 1 197 ? 12.992 20.485 -12.203 1.00 46.94 197 LYS A C 1
ATOM 1604 O O . LYS A 1 197 ? 12.271 20.938 -11.322 1.00 46.94 197 LYS A O 1
ATOM 1609 N N . PHE A 1 198 ? 12.516 20.152 -13.396 1.00 40.34 198 PHE A N 1
ATOM 1610 C CA . PHE A 1 198 ? 11.117 20.282 -13.781 1.00 40.34 198 PHE A CA 1
ATOM 1611 C C . PHE A 1 198 ? 10.539 18.888 -14.001 1.00 40.34 198 PHE A C 1
ATOM 1613 O O . PHE A 1 198 ? 10.646 18.368 -15.110 1.00 40.34 198 PHE A O 1
ATOM 1620 N N . LEU A 1 199 ? 10.026 18.286 -12.919 1.00 34.62 199 LEU A N 1
ATOM 1621 C CA . LEU A 1 199 ? 8.965 17.263 -12.844 1.00 34.62 199 LEU A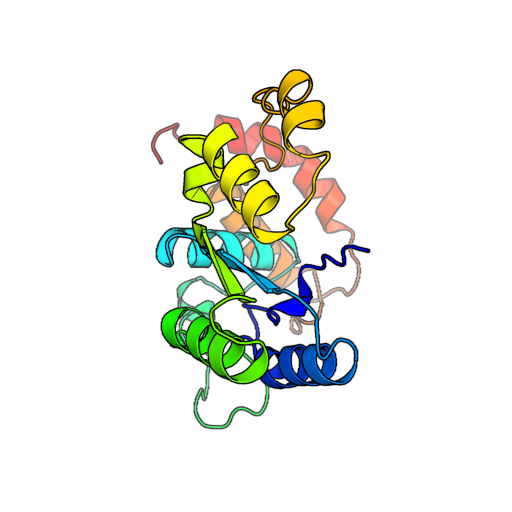 CA 1
ATOM 1622 C C . LEU A 1 199 ? 8.807 16.770 -11.398 1.00 34.62 199 LEU A C 1
ATOM 1624 O O . LEU A 1 199 ? 9.795 16.242 -10.836 1.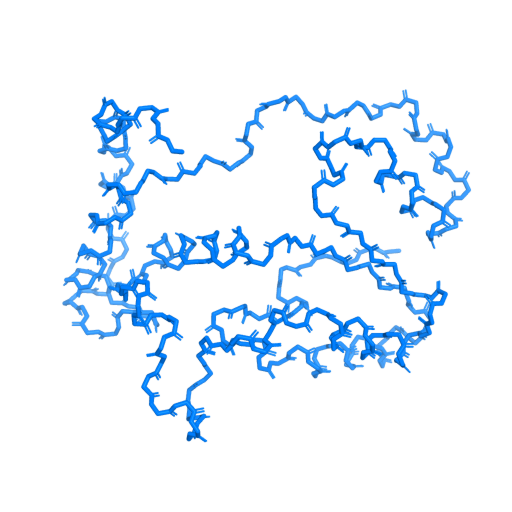00 34.62 199 LEU A O 1
#

Secondary structure (DSSP, 8-state):
-----GGGG--GGGTTTTHHHHHHHHHHH-TT--EEEEE--HHHHHHHHHHHHHHTT----HHHHHS-SSTTT-SS----GGGG-HHHHHHHHHHHH-STTEEEEETHHHHH-HHHHHHHHHHHHT-TTHHHHTTT-PPP-S--SS-PPPHHHHHHHHHHHHHH--BTTBTT-S-----HHHHHHHHHHHHHHHS-S--

Foldseek 3Di:
DDDDDPPCCHQQFLLRPCNLVSLLVCCVVCVQAADEAEAEDLVVVLVVSLLVLLVVLAQDDSVCQCDPPPPPVPPGRGHDSVSNVVVVVQVSNCVRNNPLRYHYHYPVCCVVPVLVVLVSVCVSVVPPCSVVCSVPDDPDPPPPPDDRQDPVLSNVSSVCSQAADDDPNRPNHDYPDPPVVVVSVVCRVVVVVVDDPPD